Protein 2OQ1 (pdb70)

Organism: Homo sapiens (NCBI:txid9606)

Structure (mmCIF, N/CA/C/O backbone):
data_2OQ1
#
_entry.id   2OQ1
#
_cell.length_a   50.110
_cell.length_b   63.370
_cell.length_c   54.000
_cell.angle_alpha   90.00
_cell.angle_beta   114.44
_cell.angle_gamma   90.00
#
_symmetry.space_group_name_H-M   'P 1 21 1'
#
loop_
_entity.id
_entity.type
_entity.pdbx_description
1 polymer 'Tyrosine-protein kinase ZAP-70'
2 polymer 'T-cell surface glycoprotein CD3 zeta chain'
3 non-polymer 'LEAD (II) ION'
4 water water
#
loop_
_atom_site.group_PDB
_atom_site.id
_atom_site.type_symbol
_atom_site.label_atom_id
_atom_site.label_alt_id
_atom_site.label_comp_id
_atom_site.label_asym_id
_atom_site.label_entity_id
_atom_site.label_seq_id
_atom_site.pdbx_PDB_ins_code
_atom_site.Cartn_x
_atom_site.Cartn_y
_atom_site.Cartn_z
_atom_site.occupancy
_atom_site.B_iso_or_equiv
_atom_site.auth_seq_id
_atom_site.auth_comp_id
_atom_site.auth_asym_id
_atom_site.auth_atom_id
_atom_site.pdbx_PDB_model_num
ATOM 1 N N . ASP A 1 1 ? -1.656 -6.927 35.709 1.00 39.28 5 ASP A N 1
ATOM 2 C CA . ASP A 1 1 ? -2.178 -5.531 35.726 1.00 35.36 5 ASP A CA 1
ATOM 3 C C . ASP A 1 1 ? -1.788 -4.889 34.398 1.00 33.53 5 ASP A C 1
ATOM 4 O O . ASP A 1 1 ? -0.612 -4.880 34.029 1.00 33.26 5 ASP A O 1
ATOM 9 N N . PRO A 1 2 ? -2.778 -4.388 33.646 1.00 29.77 6 PRO A N 1
ATOM 10 C CA . PRO A 1 2 ? -2.620 -3.733 32.344 1.00 27.90 6 PRO A CA 1
ATOM 11 C C . PRO A 1 2 ? -1.644 -2.560 32.334 1.00 27.29 6 PRO A C 1
ATOM 12 O O . PRO A 1 2 ? -1.210 -2.121 31.265 1.00 29.20 6 PRO A O 1
ATOM 16 N N . ALA A 1 3 ? -1.320 -2.038 33.513 1.00 23.95 7 ALA A N 1
ATOM 17 C CA . ALA A 1 3 ? -0.407 -0.907 33.618 1.00 20.93 7 ALA A CA 1
ATOM 18 C C . ALA A 1 3 ? 0.979 -1.245 34.158 1.00 17.78 7 ALA A C 1
ATOM 19 O O . ALA A 1 3 ? 1.872 -0.406 34.131 1.00 17.74 7 ALA A O 1
ATOM 21 N N . ALA A 1 4 ? 1.182 -2.492 34.569 1.00 17.92 8 ALA A N 1
ATOM 22 C CA . ALA A 1 4 ? 2.459 -2.927 35.141 1.00 17.41 8 ALA A CA 1
ATOM 23 C C . ALA A 1 4 ? 3.711 -2.649 34.314 1.00 14.80 8 ALA A C 1
ATOM 24 O O . ALA A 1 4 ? 4.788 -2.457 34.866 1.00 13.00 8 ALA A O 1
ATOM 26 N N . HIS A 1 5 ? 3.573 -2.640 32.992 1.00 15.15 9 HIS A N 1
ATOM 27 C CA . HIS A 1 5 ? 4.712 -2.395 32.110 1.00 15.78 9 HIS A CA 1
ATOM 28 C C . HIS A 1 5 ? 5.049 -0.912 31.894 1.00 17.49 9 HIS A C 1
ATOM 29 O O . HIS A 1 5 ? 6.104 -0.592 31.338 1.00 18.03 9 HIS A O 1
ATOM 36 N N . LEU A 1 6 ? 4.155 -0.012 32.305 1.00 14.63 10 LEU A N 1
ATOM 37 C CA . LEU A 1 6 ? 4.394 1.423 32.137 1.00 14.93 10 LEU A CA 1
ATOM 38 C C . LEU A 1 6 ? 5.498 1.898 33.071 1.00 14.21 10 LEU A C 1
ATOM 39 O O . LEU A 1 6 ? 5.439 1.649 34.275 1.00 12.67 10 LEU A O 1
ATOM 44 N N . PRO A 1 7 ? 6.503 2.623 32.534 1.00 12.82 11 PRO A N 1
ATOM 45 C CA . PRO A 1 7 ? 7.597 3.111 33.377 1.00 11.32 11 PRO A CA 1
ATOM 46 C C . PRO A 1 7 ? 7.146 4.121 34.434 1.00 9.78 11 PRO A C 1
ATOM 47 O O . PRO A 1 7 ? 7.828 4.312 35.439 1.00 11.22 11 PRO A O 1
ATOM 51 N N . PHE A 1 8 ? 5.996 4.754 34.209 1.00 11.01 12 PHE A N 1
ATOM 52 C CA . PHE A 1 8 ? 5.459 5.741 35.146 1.00 10.69 12 PHE A CA 1
ATOM 53 C C . PHE A 1 8 ? 4.349 5.213 36.064 1.00 9.28 12 PHE A C 1
ATOM 54 O O . PHE A 1 8 ? 3.646 5.996 36.704 1.00 8.62 12 PHE A O 1
ATOM 62 N N . PHE A 1 9 ? 4.180 3.893 36.108 1.00 9.70 13 PHE A N 1
ATOM 63 C CA . PHE A 1 9 ? 3.178 3.263 36.967 1.00 8.45 13 PHE A CA 1
ATOM 64 C C . PHE A 1 9 ? 3.902 2.816 38.234 1.00 8.37 13 PHE A C 1
ATOM 65 O O . PHE A 1 9 ? 4.878 2.071 38.168 1.00 9.52 13 PHE A O 1
ATOM 73 N N . TYR A 1 10 ? 3.428 3.279 39.385 1.00 7.92 14 TYR A N 1
ATOM 74 C CA . TYR A 1 10 ? 4.060 2.954 40.654 1.00 7.50 14 TYR A CA 1
ATOM 75 C C . TYR A 1 10 ? 3.400 1.849 41.458 1.00 8.80 14 TYR A C 1
ATOM 76 O O . TYR A 1 10 ? 3.912 1.445 42.500 1.00 9.33 14 TYR A O 1
ATOM 85 N N . GLY A 1 11 ? 2.269 1.351 40.981 1.00 11.50 15 GLY A N 1
ATOM 86 C CA . GLY A 1 11 ? 1.588 0.289 41.693 1.00 12.43 15 GLY A CA 1
ATOM 87 C C . GLY A 1 11 ? 0.749 0.805 42.846 1.00 13.36 15 GLY A C 1
ATOM 88 O O . GLY A 1 11 ? 0.248 1.929 42.805 1.00 13.95 15 GLY A O 1
ATOM 89 N N . SER A 1 12 ? 0.628 -0.006 43.888 1.00 12.14 16 SER A N 1
ATOM 90 C CA . SER A 1 12 ? -0.173 0.335 45.051 1.00 13.51 16 SER A CA 1
ATOM 91 C C . SER A 1 12 ? 0.563 1.201 46.071 1.00 13.70 16 SER A C 1
ATOM 92 O O . SER A 1 12 ? 1.003 0.711 47.109 1.00 17.03 16 SER A O 1
ATOM 95 N N . ILE A 1 13 ? 0.719 2.486 45.767 1.00 13.84 17 ILE A N 1
ATOM 96 C CA . ILE A 1 13 ? 1.380 3.406 46.691 1.00 11.55 17 ILE A CA 1
ATOM 97 C C . ILE A 1 13 ? 0.347 4.398 47.217 1.00 10.23 17 ILE A C 1
ATOM 98 O O . ILE A 1 13 ? -0.742 4.507 46.661 1.00 11.64 17 ILE A O 1
ATOM 103 N N . SER A 1 14 ? 0.683 5.108 48.288 1.00 7.55 18 SER A N 1
ATOM 104 C CA . SER A 1 14 ? -0.232 6.081 48.864 1.00 11.67 18 SER A CA 1
ATOM 105 C C . SER A 1 14 ? -0.074 7.431 48.181 1.00 8.68 18 SER A C 1
ATOM 106 O O . SER A 1 14 ? 0.886 7.649 47.434 1.00 8.29 18 SER A O 1
ATOM 109 N N . ARG A 1 15 ? -1.001 8.341 48.468 1.00 8.55 19 ARG A N 1
ATOM 110 C CA . ARG A 1 15 ? -0.947 9.686 47.917 1.00 7.53 19 ARG A CA 1
ATOM 111 C C . ARG A 1 15 ? 0.337 10.351 48.399 1.00 9.43 19 ARG A C 1
ATOM 112 O O . ARG A 1 15 ? 1.025 11.021 47.627 1.00 13.14 19 ARG A O 1
ATOM 120 N N . ALA A 1 16 ? 0.664 10.159 49.675 1.00 10.41 20 ALA A N 1
ATOM 121 C CA . ALA A 1 16 ? 1.874 10.738 50.251 1.00 11.92 20 ALA A CA 1
ATOM 122 C C . ALA A 1 16 ? 3.129 10.314 49.497 1.00 12.85 20 ALA A C 1
ATOM 123 O O . ALA A 1 16 ? 3.973 11.156 49.160 1.00 13.95 20 ALA A O 1
ATOM 125 N N . GLU A 1 17 ? 3.251 9.016 49.233 1.00 10.94 21 GLU A N 1
ATOM 126 C CA . GLU A 1 17 ? 4.404 8.485 48.515 1.00 10.92 21 GLU A CA 1
ATOM 127 C C . GLU A 1 17 ? 4.443 9.040 47.097 1.00 9.98 21 GLU A C 1
ATOM 128 O O . GLU A 1 17 ? 5.514 9.355 46.574 1.00 10.52 21 GLU A O 1
ATOM 134 N N . ALA A 1 18 ? 3.271 9.146 46.476 1.00 12.30 22 ALA A N 1
ATOM 135 C CA . ALA A 1 18 ? 3.161 9.676 45.119 1.00 11.73 22 ALA A CA 1
ATOM 136 C C . ALA A 1 18 ? 3.658 11.125 45.071 1.00 10.37 22 ALA A C 1
ATOM 137 O O . ALA A 1 18 ? 4.451 11.495 44.199 1.00 11.23 22 ALA A O 1
ATOM 139 N N . GLU A 1 19 ? 3.227 11.930 46.033 1.00 9.69 23 GLU A N 1
ATOM 140 C CA . GLU A 1 19 ? 3.639 13.326 46.083 1.00 9.85 23 GLU A CA 1
ATOM 141 C C . GLU A 1 19 ? 5.134 13.465 46.373 1.00 11.92 23 GLU A C 1
ATOM 142 O O . GLU A 1 19 ? 5.778 14.409 45.919 1.00 13.54 23 GLU A O 1
ATOM 148 N N . GLU A 1 20 ? 5.694 12.495 47.087 1.00 11.68 24 GLU A N 1
ATOM 149 C CA . GLU A 1 20 ? 7.112 12.517 47.402 1.00 11.09 24 GLU A CA 1
ATOM 150 C C . GLU A 1 20 ? 7.920 12.362 46.107 1.00 11.37 24 GLU A C 1
ATOM 151 O O . GLU A 1 20 ? 8.865 13.111 45.861 1.00 11.78 24 GLU A O 1
ATOM 157 N N . HIS A 1 21 ? 7.515 11.417 45.263 1.00 9.10 25 HIS A N 1
ATOM 158 C CA . HIS A 1 21 ? 8.193 11.169 43.992 1.00 8.60 25 HIS A CA 1
ATOM 159 C C . HIS A 1 21 ? 8.139 12.367 43.048 1.00 10.14 25 HIS A C 1
ATOM 160 O O . HIS A 1 21 ? 9.143 12.720 42.415 1.00 9.75 25 HIS A O 1
ATOM 167 N N . LEU A 1 22 ? 6.968 12.991 42.953 1.00 9.69 26 LEU A N 1
ATOM 168 C CA . LEU A 1 22 ? 6.792 14.153 42.085 1.00 9.09 26 LEU A CA 1
ATOM 169 C C . LEU A 1 22 ? 7.643 15.327 42.566 1.00 9.34 26 LEU A C 1
ATOM 170 O O . LEU A 1 22 ? 8.170 16.089 41.758 1.00 11.12 26 LEU A O 1
ATOM 175 N N . LYS A 1 23 ? 7.790 15.464 43.881 1.00 9.42 27 LYS A N 1
ATOM 176 C CA . LYS A 1 23 ? 8.599 16.534 44.451 1.00 8.67 27 LYS A CA 1
ATOM 177 C C . LYS A 1 23 ? 10.057 16.308 44.100 1.00 11.04 27 LYS A C 1
ATOM 178 O O . LYS A 1 23 ? 10.730 17.206 43.599 1.00 12.78 27 LYS A O 1
ATOM 184 N N . LEU A 1 24 ? 10.531 15.089 44.328 1.00 13.18 28 LEU A N 1
ATOM 185 C CA . LEU A 1 24 ? 11.923 14.747 44.055 1.00 14.81 28 LEU A CA 1
ATOM 186 C C . LEU A 1 24 ? 12.279 14.835 42.573 1.00 17.07 28 LEU A C 1
ATOM 187 O O . LEU A 1 24 ? 13.456 14.906 42.216 1.00 17.81 28 LEU A O 1
ATOM 192 N N . ALA A 1 25 ? 11.258 14.852 41.721 1.00 19.23 29 ALA A N 1
ATOM 193 C CA . ALA A 1 25 ? 11.454 14.935 40.277 1.00 19.97 29 ALA A CA 1
ATOM 194 C C . ALA A 1 25 ? 11.519 16.363 39.728 1.00 19.15 29 ALA A C 1
ATOM 195 O O . ALA A 1 25 ? 11.760 16.558 38.535 1.00 23.37 29 ALA A O 1
ATOM 197 N N . GLY A 1 26 ? 11.281 17.362 40.573 1.00 18.44 30 GLY A N 1
ATOM 198 C CA . GLY A 1 26 ? 11.347 18.729 40.092 1.00 16.40 30 GLY A CA 1
ATOM 199 C C . GLY A 1 26 ? 10.074 19.551 40.137 1.00 18.41 30 GLY A C 1
ATOM 200 O O . GLY A 1 26 ? 10.127 20.756 39.916 1.00 19.60 30 GLY A O 1
ATOM 209 N N . ALA A 1 28 ? 7.729 19.950 38.052 1.00 18.32 32 ALA A N 1
ATOM 210 C CA . ALA A 1 28 ? 7.439 20.626 36.794 1.00 18.74 32 ALA A CA 1
ATOM 211 C C . ALA A 1 28 ? 5.967 20.455 36.446 1.00 19.97 32 ALA A C 1
ATOM 212 O O . ALA A 1 28 ? 5.351 19.459 36.827 1.00 20.37 32 ALA A O 1
ATOM 214 N N . ASP A 1 29 ? 5.396 21.441 35.760 1.00 20.20 33 ASP A N 1
ATOM 215 C CA . ASP A 1 29 ? 3.997 21.373 35.348 1.00 21.60 33 ASP A CA 1
ATOM 216 C C . ASP A 1 29 ? 3.874 20.256 34.326 1.00 17.21 33 ASP A C 1
ATOM 217 O O . ASP A 1 29 ? 4.745 20.101 33.470 1.00 17.97 33 ASP A O 1
ATOM 222 N N . GLY A 1 30 ? 2.797 19.488 34.413 1.00 15.75 34 GLY A N 1
ATOM 223 C CA . GLY A 1 30 ? 2.599 18.398 33.481 1.00 14.07 34 GLY A CA 1
ATOM 224 C C . GLY A 1 30 ? 3.261 17.108 33.924 1.00 14.38 34 GLY A C 1
ATOM 225 O O . GLY A 1 30 ? 3.054 16.073 33.292 1.00 17.48 34 GLY A O 1
ATOM 226 N N . LEU A 1 31 ? 4.070 17.164 34.983 1.00 13.57 35 LEU A N 1
ATOM 227 C CA . LEU A 1 31 ? 4.743 15.975 35.507 1.00 13.54 35 LEU A CA 1
ATOM 228 C C . LEU A 1 31 ? 3.648 15.095 36.096 1.00 12.31 35 LEU A C 1
ATOM 229 O O . LEU A 1 31 ? 2.830 15.570 36.890 1.00 11.09 35 LEU A O 1
ATOM 234 N N . PHE A 1 32 ? 3.630 13.819 35.729 1.00 11.79 36 PHE A N 1
ATOM 235 C CA . PHE A 1 32 ? 2.585 12.931 36.223 1.00 11.55 36 PHE A CA 1
ATOM 236 C C . PHE A 1 32 ? 3.054 11.516 36.474 1.00 10.87 36 PHE A C 1
ATOM 237 O O . PHE A 1 32 ? 4.111 11.107 36.000 1.00 12.22 36 PHE A O 1
ATOM 245 N N . LEU A 1 33 ? 2.233 10.763 37.197 1.00 11.34 37 LEU A N 1
ATOM 246 C CA . LEU A 1 33 ? 2.512 9.363 37.483 1.00 8.18 37 LEU A CA 1
ATOM 247 C C . LEU A 1 33 ? 1.174 8.644 37.640 1.00 7.68 37 LEU A C 1
ATOM 248 O O . LEU A 1 33 ? 0.139 9.285 37.846 1.00 8.54 37 LEU A O 1
ATOM 253 N N . LEU A 1 34 ? 1.186 7.326 37.497 1.00 8.96 38 LEU A N 1
ATOM 254 C CA . LEU A 1 34 ? -0.027 6.534 37.626 1.00 8.93 38 LEU A CA 1
ATOM 255 C C . LEU A 1 34 ? 0.155 5.542 38.776 1.00 8.29 38 LEU A C 1
ATOM 256 O O . LEU A 1 34 ? 1.228 4.960 38.945 1.00 7.91 38 LEU A O 1
ATOM 261 N N . ARG A 1 35 ? -0.871 5.401 39.602 1.00 7.16 39 ARG A N 1
ATOM 262 C CA . ARG A 1 35 ? -0.818 4.466 40.717 1.00 7.45 39 ARG A CA 1
ATOM 263 C C . ARG A 1 35 ? -2.133 3.701 40.771 1.00 6.59 39 ARG A C 1
ATOM 264 O O . ARG A 1 35 ? -3.117 4.109 40.148 1.00 8.03 39 ARG A O 1
ATOM 272 N N . GLN A 1 36 ? -2.141 2.567 41.462 1.00 7.36 40 GLN A N 1
ATOM 273 C CA . GLN A 1 36 ? -3.346 1.754 41.557 1.00 8.25 40 GLN A CA 1
ATOM 274 C C . GLN A 1 36 ? -4.312 2.368 42.563 1.00 9.01 40 GLN A C 1
ATOM 275 O O . GLN A 1 36 ? -3.892 2.860 43.607 1.00 10.97 40 GLN A O 1
ATOM 281 N N . CYS A 1 37 ? -5.601 2.348 42.248 1.00 9.66 41 CYS A N 1
ATOM 282 C CA . CYS A 1 37 ? -6.597 2.909 43.152 1.00 11.04 41 CYS A CA 1
ATOM 283 C C . CYS A 1 37 ? -6.754 2.007 44.372 1.00 12.62 41 CYS A C 1
ATOM 284 O O . CYS A 1 37 ? -6.788 0.783 44.245 1.00 11.80 41 CYS A O 1
ATOM 287 N N . LEU A 1 38 ? -6.784 2.618 45.552 1.00 9.94 42 LEU A N 1
ATOM 288 C CA . LEU A 1 38 ? -6.940 1.881 46.801 1.00 11.80 42 LEU A CA 1
ATOM 289 C C . LEU A 1 38 ? -8.407 1.808 47.203 1.00 10.27 42 LEU A C 1
ATOM 290 O O . LEU A 1 38 ? -8.757 1.180 48.201 1.00 11.89 42 LEU A O 1
ATOM 295 N N . ARG A 1 39 ? -9.268 2.438 46.417 1.00 9.59 43 ARG A N 1
ATOM 296 C CA . ARG A 1 39 ? -10.684 2.480 46.744 1.00 12.22 43 ARG A CA 1
ATOM 297 C C . ARG A 1 39 ? -11.595 1.660 45.852 1.00 12.87 43 ARG A C 1
ATOM 298 O O . ARG A 1 39 ? -12.660 1.229 46.292 1.00 12.91 43 ARG A O 1
ATOM 306 N N . SER A 1 40 ? -11.196 1.464 44.601 1.00 14.03 44 SER A N 1
ATOM 307 C CA . SER A 1 40 ? -12.015 0.720 43.653 1.00 15.44 44 SER A CA 1
ATOM 308 C C . SER A 1 40 ? -11.297 -0.503 43.090 1.00 14.46 44 SER A C 1
ATOM 309 O O . SER A 1 40 ? -10.081 -0.637 43.221 1.00 16.20 44 SER A O 1
ATOM 312 N N . LEU A 1 41 ? -12.067 -1.414 42.504 1.00 14.57 45 LEU A N 1
ATOM 313 C CA . LEU A 1 41 ? -11.517 -2.627 41.910 1.00 15.94 45 LEU A CA 1
ATOM 314 C C . LEU A 1 41 ? -11.086 -2.335 40.485 1.00 14.61 45 LEU A C 1
ATOM 315 O O . LEU A 1 41 ? -11.891 -1.891 39.667 1.00 16.41 45 LEU A O 1
ATOM 320 N N . GLY A 1 42 ? -9.801 -2.528 40.215 1.00 16.21 46 GLY A N 1
ATOM 321 C CA . GLY A 1 42 ? -9.274 -2.305 38.882 1.00 15.99 46 GLY A CA 1
ATOM 322 C C . GLY A 1 42 ? -9.133 -0.864 38.428 1.00 15.15 46 GLY A C 1
ATOM 323 O O . GLY A 1 42 ? -8.934 -0.618 37.236 1.00 17.04 46 GLY A O 1
ATOM 324 N N . GLY A 1 43 ? -9.210 0.081 39.360 1.00 12.99 47 GLY A N 1
ATOM 325 C CA . GLY A 1 43 ? -9.084 1.482 39.003 1.00 10.03 47 GLY A CA 1
ATOM 326 C C . GLY A 1 43 ? -7.674 2.001 39.199 1.00 9.94 47 GLY A C 1
ATOM 327 O O . GLY A 1 43 ? -6.805 1.303 39.736 1.00 7.93 47 GLY A O 1
ATOM 328 N N . TYR A 1 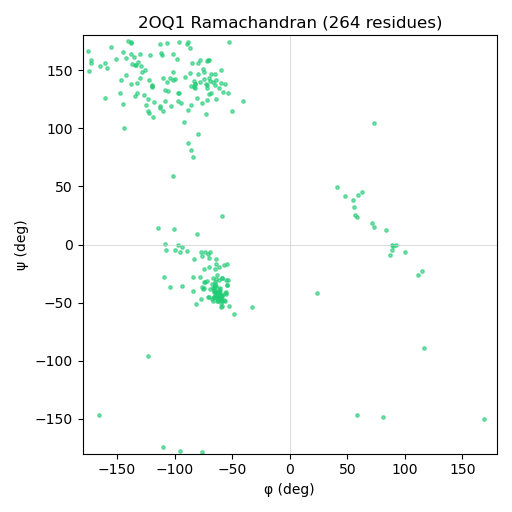44 ? -7.447 3.242 38.788 1.00 9.34 48 TYR A N 1
ATOM 329 C CA . TYR A 1 44 ? -6.139 3.879 38.912 1.00 9.29 48 TYR A CA 1
ATOM 330 C C . TYR A 1 44 ? -6.343 5.302 39.382 1.00 8.87 48 TYR A C 1
ATOM 331 O O . TYR A 1 44 ? -7.473 5.755 39.543 1.00 9.47 48 TYR A O 1
ATOM 340 N N . VAL A 1 45 ? -5.243 5.975 39.680 1.00 10.69 49 VAL A N 1
ATOM 341 C CA . VAL A 1 45 ? -5.287 7.372 40.070 1.00 9.43 49 VAL A CA 1
ATOM 342 C C . VAL A 1 45 ? -4.177 8.048 39.285 1.00 7.83 49 VAL A C 1
ATOM 343 O O . VAL A 1 45 ? -3.043 7.562 39.250 1.00 4.41 49 VAL A O 1
ATOM 347 N N . LEU A 1 46 ? -4.534 9.121 38.593 1.00 8.84 50 LEU A N 1
ATOM 348 C CA . LEU A 1 46 ? -3.579 9.900 37.826 1.00 8.74 50 LEU A CA 1
ATOM 349 C C . LEU A 1 46 ? -3.156 11.016 38.781 1.00 7.82 50 LEU A C 1
ATOM 350 O O . LEU A 1 46 ? -3.996 11.759 39.286 1.00 9.53 50 LEU A O 1
ATOM 355 N N . SER A 1 47 ? -1.867 11.107 39.061 1.00 8.53 51 SER A N 1
ATOM 356 C CA . SER A 1 47 ? -1.357 12.132 39.953 1.00 12.25 51 SER A CA 1
ATOM 357 C C . SER A 1 47 ? -0.497 13.097 39.130 1.00 10.00 51 SER A C 1
ATOM 358 O O . SER A 1 47 ? 0.500 12.687 38.539 1.00 11.05 51 SER A O 1
ATOM 361 N N . LEU A 1 48 ? -0.899 14.364 39.051 1.00 12.75 52 LEU A N 1
ATOM 362 C CA . LEU A 1 48 ? -0.143 15.340 38.265 1.00 13.99 52 LEU A CA 1
ATOM 363 C C . LEU A 1 48 ? 0.154 16.658 38.978 1.00 14.70 52 LEU A C 1
ATOM 364 O O . LEU A 1 48 ? -0.531 17.039 39.930 1.00 13.87 52 LEU A O 1
ATOM 369 N N . VAL A 1 49 ? 1.196 17.338 38.514 1.00 14.31 53 VAL A N 1
ATOM 370 C CA . VAL A 1 49 ? 1.609 18.615 39.074 1.00 15.26 53 VAL A CA 1
ATOM 371 C C . VAL A 1 49 ? 1.243 19.750 38.123 1.00 15.97 53 VAL A C 1
ATOM 372 O O . VAL A 1 49 ? 1.348 19.618 36.901 1.00 18.25 53 VAL A O 1
ATOM 376 N N . HIS A 1 50 ? 0.785 20.855 38.693 1.00 17.22 54 HIS A N 1
ATOM 377 C CA . HIS A 1 50 ? 0.450 22.048 37.932 1.00 18.35 54 HIS A CA 1
ATOM 378 C C . HIS A 1 50 ? 0.438 23.203 38.909 1.00 20.34 54 HIS A C 1
ATOM 379 O O . HIS A 1 50 ? -0.199 23.124 39.954 1.00 17.97 54 HIS A O 1
ATOM 386 N N . ASP A 1 51 ? 1.207 24.241 38.594 1.00 26.47 55 ASP A N 1
ATOM 387 C CA . ASP A 1 51 ? 1.309 25.436 39.429 1.00 26.67 55 ASP A CA 1
ATOM 388 C C . ASP A 1 51 ? 1.800 25.075 40.820 1.00 26.68 55 ASP A C 1
ATOM 389 O O . ASP A 1 51 ? 1.280 25.576 41.819 1.00 27.00 55 ASP A O 1
ATOM 394 N N . VAL A 1 52 ? 2.793 24.188 40.867 1.00 24.38 56 VAL A N 1
ATOM 395 C CA . VAL A 1 52 ? 3.401 23.729 42.115 1.00 24.28 56 VAL A CA 1
ATOM 396 C C . VAL A 1 52 ? 2.374 23.092 43.062 1.00 24.10 56 VAL A C 1
ATOM 397 O O . VAL A 1 52 ? 2.580 23.020 44.280 1.00 24.56 56 VAL A O 1
ATOM 401 N N . ARG A 1 53 ? 1.276 22.609 42.490 1.00 21.79 57 ARG A N 1
ATOM 402 C CA . ARG A 1 53 ? 0.231 21.961 43.265 1.00 21.84 57 ARG A CA 1
ATOM 403 C C . ARG A 1 53 ? -0.110 20.602 42.682 1.00 17.65 57 ARG A C 1
ATOM 404 O O . ARG A 1 53 ? -0.011 20.386 41.473 1.00 17.34 57 ARG A O 1
ATOM 412 N N . PHE A 1 54 ? -0.503 19.685 43.554 1.00 16.69 58 PHE A N 1
ATOM 413 C CA . PHE A 1 54 ? -0.843 18.333 43.151 1.00 15.58 58 PHE A CA 1
ATOM 414 C C . PHE A 1 54 ? -2.313 18.171 42.824 1.00 14.22 58 PHE A C 1
ATOM 415 O O . PHE A 1 54 ? -3.175 18.775 43.463 1.00 17.27 58 PHE A O 1
ATOM 423 N N . HIS A 1 55 ? -2.588 17.343 41.827 1.00 13.59 59 HIS A N 1
ATOM 424 C CA . HIS A 1 55 ? -3.947 17.050 41.413 1.00 12.61 59 HIS A CA 1
ATOM 425 C C . HIS A 1 55 ? -4.029 15.536 41.282 1.00 11.42 59 HIS A C 1
ATOM 426 O O . HIS A 1 55 ? -3.130 14.905 40.721 1.00 10.77 59 HIS A O 1
ATOM 433 N N . HIS A 1 56 ? -5.055 14.950 41.888 1.00 9.88 60 HIS A N 1
ATOM 434 C CA . HIS A 1 56 ? -5.234 13.506 41.854 1.00 8.02 60 HIS A CA 1
ATOM 435 C C . HIS A 1 56 ? -6.587 13.164 41.272 1.00 7.48 60 HIS A C 1
ATOM 436 O O . HIS A 1 56 ? -7.620 13.492 41.847 1.00 10.99 60 HIS A O 1
ATOM 443 N N . PHE A 1 57 ? -6.566 12.513 40.117 1.00 8.76 61 PHE A N 1
ATOM 444 C CA . PHE A 1 57 ? -7.780 12.144 39.412 1.00 10.93 61 PHE A CA 1
ATOM 445 C C . PHE A 1 57 ? -8.041 10.644 39.427 1.00 11.79 61 PHE A C 1
ATOM 446 O O . PHE A 1 57 ? -7.252 9.864 38.888 1.00 10.79 61 PHE A O 1
ATOM 454 N N . PRO A 1 58 ? -9.126 10.214 40.082 1.00 13.36 62 PRO A N 1
ATOM 455 C CA . PRO A 1 58 ? -9.398 8.774 40.095 1.00 14.28 62 PRO A CA 1
ATOM 456 C C . PRO A 1 58 ? -9.900 8.311 38.712 1.00 14.62 62 PRO A C 1
ATOM 457 O O . PRO A 1 58 ? -10.639 9.027 38.027 1.00 15.44 62 PRO A O 1
ATOM 461 N N . ILE A 1 59 ? -9.400 7.165 38.270 1.00 15.29 63 ILE A N 1
ATOM 462 C CA . ILE A 1 59 ? -9.767 6.576 36.986 1.00 14.82 63 ILE A CA 1
ATOM 463 C C . ILE A 1 59 ? -10.533 5.301 37.308 1.00 16.17 63 ILE A C 1
ATOM 464 O O . ILE A 1 59 ? -10.006 4.408 37.985 1.00 15.21 63 ILE A O 1
ATOM 469 N N . GLU A 1 60 ? -11.787 5.241 36.873 1.00 18.24 64 GLU A N 1
ATOM 470 C CA . GLU A 1 60 ? -12.619 4.076 37.138 1.00 22.72 64 GLU A CA 1
ATOM 471 C C . GLU A 1 60 ? -12.717 3.165 35.929 1.00 22.46 64 GLU A C 1
ATOM 472 O O . GLU A 1 60 ? -12.762 3.633 34.789 1.00 20.50 64 GLU A O 1
ATOM 478 N N . ARG A 1 61 ? -12.711 1.863 36.186 1.00 24.05 65 ARG A N 1
ATOM 479 C CA . ARG A 1 61 ? -12.828 0.874 35.128 1.00 29.71 65 ARG A CA 1
ATOM 480 C C . ARG A 1 61 ? -14.315 0.628 34.915 1.00 29.37 65 ARG A C 1
ATOM 481 O O . ARG A 1 61 ? -15.007 0.192 35.833 1.00 30.65 65 ARG A O 1
ATOM 489 N N . GLN A 1 62 ? -14.812 0.965 33.731 1.00 30.72 66 GLN A N 1
ATOM 490 C CA . GLN A 1 62 ? -16.217 0.762 33.402 1.00 33.73 66 GLN A CA 1
ATOM 491 C C . GLN A 1 62 ? -16.523 -0.718 33.233 1.00 35.85 66 GLN A C 1
ATOM 492 O O . GLN A 1 62 ? -15.637 -1.521 32.931 1.00 34.82 66 GLN A O 1
ATOM 498 N N . LEU A 1 63 ? -17.799 -1.057 33.372 1.00 38.90 67 LEU A N 1
ATOM 499 C CA . LEU A 1 63 ? -18.261 -2.432 33.242 1.00 43.36 67 LEU A CA 1
ATOM 500 C C . LEU A 1 63 ? -17.852 -3.078 31.919 1.00 43.16 67 LEU A C 1
ATOM 501 O O . LEU A 1 63 ? -17.536 -4.265 31.878 1.00 45.43 67 LEU A O 1
ATOM 506 N N . ASN A 1 64 ? -17.825 -2.289 30.849 1.00 41.90 68 ASN A N 1
ATOM 507 C CA . ASN A 1 64 ? -17.450 -2.804 29.534 1.00 39.96 68 ASN A CA 1
ATOM 508 C C . ASN A 1 64 ? -15.937 -2.920 29.345 1.00 38.08 68 ASN A C 1
ATOM 509 O O . ASN A 1 64 ? -15.458 -3.146 28.230 1.00 38.72 68 ASN A O 1
ATOM 514 N N . GLY A 1 65 ? -15.188 -2.732 30.426 1.00 36.46 69 GLY A N 1
ATOM 515 C CA . GLY A 1 65 ? -13.742 -2.847 30.354 1.00 32.90 69 GLY A CA 1
ATOM 516 C C . GLY A 1 65 ? -12.941 -1.610 29.994 1.00 29.76 69 GLY A C 1
ATOM 517 O O . GLY A 1 65 ? -11.717 -1.684 29.906 1.00 30.58 69 GLY A O 1
ATOM 518 N N . THR A 1 66 ? -13.606 -0.485 29.755 1.00 27.75 70 THR A N 1
ATOM 519 C CA . THR A 1 66 ? -12.889 0.741 29.426 1.00 25.10 70 THR A CA 1
ATOM 520 C C . THR A 1 66 ? -12.532 1.479 30.713 1.00 22.39 70 THR A C 1
ATOM 521 O O . THR A 1 66 ? -12.932 1.064 31.799 1.00 21.21 70 THR A O 1
ATOM 525 N N . TYR A 1 67 ? -11.778 2.565 30.591 1.00 20.14 71 TYR A N 1
ATOM 526 C CA . TYR A 1 67 ? -11.363 3.356 31.741 1.00 18.17 71 TYR A CA 1
ATOM 527 C C . TYR A 1 67 ? -11.661 4.813 31.477 1.00 18.64 71 TYR A C 1
ATOM 528 O O . TYR A 1 67 ? -11.498 5.287 30.350 1.00 17.67 71 TYR A O 1
ATOM 537 N N . ALA A 1 68 ? -12.076 5.532 32.514 1.00 19.00 72 ALA A N 1
ATOM 538 C CA . ALA A 1 68 ? -12.380 6.948 32.366 1.00 21.80 72 ALA A CA 1
ATOM 539 C C . ALA A 1 68 ? -12.335 7.712 33.680 1.00 23.39 72 ALA A C 1
ATOM 540 O O . ALA A 1 68 ? -12.507 7.136 34.761 1.00 23.79 72 ALA A O 1
ATOM 542 N N . ILE A 1 69 ? -12.016 8.998 33.572 1.00 23.06 73 ILE A N 1
ATOM 543 C CA . ILE A 1 69 ? -11.990 9.897 34.713 1.00 23.54 73 ILE A CA 1
ATOM 544 C C . ILE A 1 69 ? -13.440 10.363 34.778 1.00 25.18 73 ILE A C 1
ATOM 545 O O . ILE A 1 69 ? -14.102 10.452 33.743 1.00 22.75 73 ILE A O 1
ATOM 550 N N . ALA A 1 70 ? -13.944 10.626 35.978 1.00 29.84 74 ALA A N 1
ATOM 551 C CA . ALA A 1 70 ? -15.328 11.063 36.145 1.00 33.63 74 ALA A CA 1
ATOM 552 C C . ALA A 1 70 ? -15.678 12.220 35.215 1.00 34.79 74 ALA A C 1
ATOM 553 O O . ALA A 1 70 ? -15.108 13.310 35.317 1.00 34.94 74 ALA A O 1
ATOM 555 N N . GLY A 1 71 ? -16.599 11.955 34.293 1.00 35.25 75 GLY A N 1
ATOM 556 C CA . GLY A 1 71 ? -17.031 12.967 33.347 1.00 35.63 75 GLY A CA 1
ATOM 557 C C . GLY A 1 71 ? -16.127 13.105 32.138 1.00 34.57 75 GLY A C 1
ATOM 558 O O . GLY A 1 71 ? -16.252 14.061 31.372 1.00 35.10 75 GLY A O 1
ATOM 559 N N . GLY A 1 72 ? -15.228 12.146 31.954 1.00 32.50 76 GLY A N 1
ATOM 560 C CA . GLY A 1 72 ? -14.318 12.200 30.829 1.00 32.86 76 GLY A CA 1
ATOM 561 C C . GLY A 1 72 ? -14.584 11.096 29.835 1.00 34.67 76 GLY A C 1
ATOM 562 O O . GLY A 1 72 ? -15.386 10.194 30.086 1.00 34.35 76 GLY A O 1
ATOM 563 N N . LYS A 1 73 ? -13.897 11.162 28.702 1.00 35.31 77 LYS A N 1
ATOM 564 C CA . LYS A 1 73 ? -14.045 10.164 27.651 1.00 35.89 77 LYS A CA 1
ATOM 565 C C . LYS A 1 73 ? -13.410 8.846 28.084 1.00 34.22 77 LYS A C 1
ATOM 566 O O . LYS A 1 73 ? -12.332 8.834 28.686 1.00 33.90 77 LYS A O 1
ATOM 572 N N . ALA A 1 74 ? -14.093 7.742 27.803 1.00 31.62 78 ALA A N 1
ATOM 573 C CA . ALA A 1 74 ? -13.582 6.426 28.160 1.00 31.23 78 ALA A CA 1
ATOM 574 C C . ALA A 1 74 ? -12.472 6.037 27.198 1.00 28.53 78 ALA A C 1
ATOM 575 O O . ALA A 1 74 ? -12.449 6.477 26.049 1.00 30.54 78 ALA A O 1
ATOM 577 N N . HIS A 1 75 ? -11.536 5.232 27.680 1.00 26.61 79 HIS A N 1
ATOM 578 C CA . HIS A 1 75 ? -10.414 4.780 26.872 1.00 26.35 79 HIS A CA 1
ATOM 579 C C . HIS A 1 75 ? -10.278 3.284 27.088 1.00 26.91 79 HIS A C 1
ATOM 580 O O . HIS A 1 75 ? -10.692 2.767 28.121 1.00 25.37 79 HIS A O 1
ATOM 587 N N . CYS A 1 76 ? -9.708 2.587 26.114 1.00 27.79 80 CYS A N 1
ATOM 588 C CA . CYS A 1 76 ? -9.554 1.140 26.203 1.00 28.85 80 CYS A CA 1
ATOM 589 C C . CYS A 1 76 ? -8.517 0.639 27.202 1.00 25.48 80 CYS A C 1
ATOM 590 O O . CYS A 1 76 ? -8.430 -0.560 27.447 1.00 27.17 80 CYS A O 1
ATOM 593 N N . GLY A 1 77 ? -7.740 1.548 27.778 1.00 23.64 81 GLY A N 1
ATOM 594 C CA . GLY A 1 77 ? -6.733 1.150 28.746 1.00 18.19 81 GLY A CA 1
ATOM 595 C C . GLY A 1 77 ? -6.051 2.350 29.367 1.00 19.07 81 GLY A C 1
ATOM 596 O O . GLY A 1 77 ? -6.177 3.465 28.851 1.00 18.11 81 GLY A O 1
ATOM 597 N N . PRO A 1 78 ? -5.308 2.156 30.469 1.00 17.47 82 PRO A N 1
ATOM 598 C CA . PRO A 1 78 ? -4.600 3.239 31.156 1.00 17.22 82 PRO A CA 1
ATOM 599 C C . PRO A 1 78 ? -3.540 3.949 30.296 1.00 16.69 82 PRO A C 1
ATOM 600 O O . PRO A 1 78 ? -3.406 5.169 30.360 1.00 15.24 82 PRO A O 1
ATOM 604 N N . ALA A 1 79 ? -2.814 3.199 29.471 1.00 14.26 83 ALA A N 1
ATOM 605 C CA . ALA A 1 79 ? -1.789 3.804 28.614 1.00 15.18 83 ALA A CA 1
ATOM 606 C C . ALA A 1 79 ? -2.390 4.734 27.564 1.00 14.78 83 ALA A C 1
ATOM 607 O O . ALA A 1 79 ? -1.849 5.805 27.294 1.00 13.75 83 ALA A O 1
ATOM 609 N N . GLU A 1 80 ? -3.514 4.319 26.984 1.00 17.70 84 GLU A N 1
ATOM 610 C CA . GLU A 1 80 ? -4.208 5.095 25.957 1.00 17.10 84 GLU A CA 1
ATOM 611 C C . GLU A 1 80 ? -4.790 6.369 26.556 1.00 16.41 84 GLU A C 1
ATOM 612 O O . GLU A 1 80 ? -4.855 7.405 25.895 1.00 15.30 84 GLU A O 1
ATOM 618 N N . LEU A 1 81 ? -5.210 6.280 27.812 1.00 16.02 85 LEU A N 1
ATOM 619 C CA . LEU A 1 81 ? -5.771 7.421 28.520 1.00 15.90 85 LEU A CA 1
ATOM 620 C C . LEU A 1 81 ? -4.693 8.490 28.725 1.00 16.71 85 LEU A C 1
ATOM 621 O O . LEU A 1 81 ? -4.926 9.672 28.469 1.00 17.71 85 LEU A O 1
ATOM 626 N N . CYS A 1 82 ? -3.506 8.069 29.151 1.00 15.18 86 CYS A N 1
ATOM 627 C CA . CYS A 1 82 ? -2.404 8.999 29.364 1.00 17.15 86 CYS A CA 1
ATOM 628 C C . CYS A 1 82 ? -1.924 9.612 28.048 1.00 19.48 86 CYS A C 1
ATOM 629 O O . CYS A 1 82 ? -1.604 10.800 27.992 1.00 19.90 86 CYS A O 1
ATOM 632 N N . GLU A 1 83 ? -1.911 8.812 26.984 1.00 21.11 87 GLU A N 1
ATOM 633 C CA . GLU A 1 83 ? -1.494 9.287 25.667 1.00 21.53 87 GLU A CA 1
ATOM 634 C C . GLU A 1 83 ? -2.456 10.368 25.177 1.00 20.89 87 GLU A C 1
ATOM 635 O O . GLU A 1 83 ? -2.031 11.415 24.690 1.00 21.84 87 GLU A O 1
ATOM 641 N N . PHE A 1 84 ? -3.753 10.124 25.343 1.00 19.72 88 PHE A N 1
ATOM 642 C CA . PHE A 1 84 ? -4.777 11.078 24.931 1.00 19.48 88 PHE A CA 1
ATOM 643 C C . PHE A 1 84 ? -4.626 12.412 25.645 1.00 19.46 88 PHE A C 1
ATOM 644 O O . PHE A 1 84 ? -4.670 13.466 25.011 1.00 20.20 88 PHE A O 1
ATOM 652 N N . TYR A 1 85 ? -4.460 12.361 26.964 1.00 18.84 89 TYR A N 1
ATOM 653 C CA . TYR A 1 85 ? -4.314 13.574 27.761 1.00 18.92 89 TYR A CA 1
ATOM 654 C C . TYR A 1 85 ? -2.999 14.322 27.568 1.00 20.08 89 TYR A C 1
ATOM 655 O O . TYR A 1 85 ? -2.843 15.448 28.048 1.00 19.80 89 TYR A O 1
ATOM 664 N N . SER A 1 86 ? -2.046 13.686 26.893 1.00 24.43 90 SER A N 1
ATOM 665 C CA . SER A 1 86 ? -0.768 14.322 26.589 1.00 28.03 90 SER A CA 1
ATOM 666 C C . SER A 1 86 ? -1.047 15.317 25.464 1.00 30.07 90 SER A C 1
ATOM 667 O O . SER A 1 86 ? -0.495 16.421 25.435 1.00 30.99 90 SER A O 1
ATOM 670 N N . ARG A 1 87 ? -1.925 14.913 24.551 1.00 31.19 91 ARG A N 1
ATOM 671 C CA . ARG A 1 87 ? -2.307 15.733 23.412 1.00 35.37 91 ARG A CA 1
ATOM 672 C C . ARG A 1 87 ? -3.357 16.770 23.775 1.00 35.23 91 ARG A C 1
ATOM 673 O O . ARG A 1 87 ? -3.193 17.957 23.496 1.00 35.52 91 ARG A O 1
ATOM 681 N N . ASP A 1 88 ? -4.431 16.320 24.407 1.00 37.06 92 ASP A N 1
ATOM 682 C CA . ASP A 1 88 ? -5.519 17.211 24.776 1.00 38.06 92 ASP A CA 1
ATOM 683 C C . ASP A 1 88 ? -5.841 17.141 26.270 1.00 36.06 92 ASP A C 1
ATOM 684 O O . ASP A 1 88 ? -6.182 16.080 26.784 1.00 35.98 92 ASP A O 1
ATOM 689 N N . PRO A 1 89 ? -5.726 18.278 26.985 1.00 35.76 93 PRO A N 1
ATOM 690 C CA . PRO A 1 89 ? -6.012 18.351 28.425 1.00 35.79 93 PRO A CA 1
ATOM 691 C C . PRO A 1 89 ? -7.423 17.846 28.727 1.00 36.14 93 PRO A C 1
ATOM 692 O O . PRO A 1 89 ? -7.654 17.184 29.735 1.00 35.15 93 PRO A O 1
ATOM 696 N N . ASP A 1 90 ? -8.364 18.226 27.865 1.00 37.24 94 ASP A N 1
ATOM 697 C CA . ASP A 1 90 ? -9.767 17.830 27.957 1.00 37.77 94 ASP A CA 1
ATOM 698 C C . ASP A 1 90 ? -10.352 17.832 29.380 1.00 36.59 94 ASP A C 1
ATOM 699 O O . ASP A 1 90 ? -10.979 16.862 29.812 1.00 35.52 94 ASP A O 1
ATOM 704 N N . GLY A 1 91 ? -10.150 18.933 30.099 1.00 34.50 95 GLY A N 1
ATOM 705 C CA . GLY A 1 91 ? -10.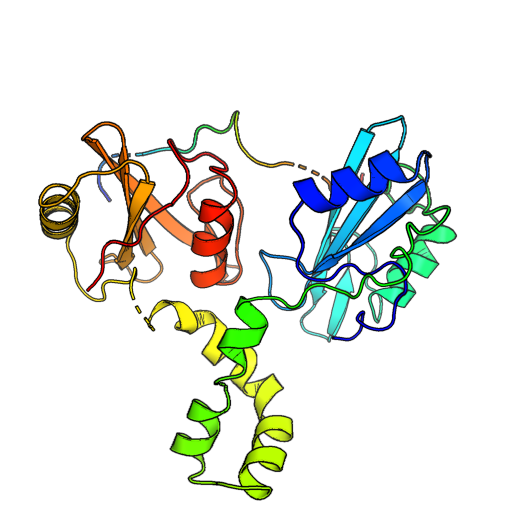682 19.032 31.447 1.00 32.57 95 GLY A CA 1
ATOM 706 C C . GLY A 1 91 ? -9.647 19.115 32.551 1.00 29.54 95 GLY A C 1
ATOM 707 O O . GLY A 1 91 ? -9.950 19.571 33.655 1.00 30.29 95 GLY A O 1
ATOM 708 N N . LEU A 1 92 ? -8.439 18.631 32.282 1.00 26.15 96 LEU A N 1
ATOM 709 C CA . LEU A 1 92 ? -7.366 18.674 33.271 1.00 25.02 96 LEU A CA 1
ATOM 710 C C . LEU A 1 92 ? -6.783 20.091 33.316 1.00 27.32 96 LEU A C 1
ATOM 711 O O . LEU A 1 92 ? -6.932 20.857 32.360 1.00 28.33 96 LEU A O 1
ATOM 716 N N . PRO A 1 93 ? -6.112 20.459 34.426 1.00 28.47 97 PRO A N 1
ATOM 717 C CA . PRO A 1 93 ? -5.513 21.794 34.566 1.00 28.32 97 PRO A CA 1
ATOM 718 C C . PRO A 1 93 ? -4.434 22.097 33.523 1.00 27.69 97 PRO A C 1
ATOM 719 O O . PRO A 1 93 ? -4.063 23.256 33.317 1.00 26.63 97 PRO A O 1
ATOM 723 N N . CYS A 1 94 ? -3.905 21.045 32.908 1.00 27.38 98 CYS A N 1
ATOM 724 C CA . CYS A 1 94 ? -2.883 21.153 31.872 1.00 26.32 98 CYS A CA 1
ATOM 725 C C . CYS A 1 94 ? -2.685 19.760 31.291 1.00 26.07 98 CYS A C 1
ATOM 726 O O . CYS A 1 94 ? -3.064 18.771 31.918 1.00 27.20 98 CYS A O 1
ATOM 729 N N . ASN A 1 95 ? -2.141 19.680 30.082 1.00 24.30 99 ASN A N 1
ATOM 730 C CA . ASN A 1 95 ? -1.904 18.385 29.456 1.00 23.67 99 ASN A CA 1
ATOM 731 C C . ASN A 1 95 ? -0.742 17.666 30.141 1.00 22.41 99 ASN A C 1
ATOM 732 O O . ASN A 1 95 ? 0.090 18.293 30.806 1.00 20.30 99 ASN A O 1
ATOM 737 N N . LEU A 1 96 ? -0.708 16.346 29.996 1.00 20.49 100 LEU A N 1
ATOM 738 C CA . LEU A 1 96 ? 0.340 15.535 30.596 1.00 19.09 100 LEU A CA 1
ATOM 739 C C . LEU A 1 96 ? 1.654 15.732 29.854 1.00 21.98 100 LEU A C 1
ATOM 740 O O . LEU A 1 96 ? 1.786 15.331 28.697 1.00 25.00 100 LEU A O 1
ATOM 745 N N . ARG A 1 97 ? 2.619 16.350 30.527 1.00 24.39 101 ARG A N 1
ATOM 746 C CA . ARG A 1 97 ? 3.935 16.621 29.950 1.00 26.18 101 ARG A CA 1
ATOM 747 C C . ARG A 1 97 ? 5.015 15.976 30.810 1.00 29.18 101 ARG A C 1
ATOM 748 O O . ARG A 1 97 ? 5.241 16.391 31.945 1.00 34.42 101 ARG A O 1
ATOM 756 N N . LYS A 1 98 ? 5.694 14.980 30.261 1.00 27.27 102 LYS A N 1
ATOM 757 C CA . LYS A 1 98 ? 6.772 14.302 30.968 1.00 24.29 102 LYS A CA 1
ATOM 758 C C . LYS A 1 98 ? 6.322 13.383 32.093 1.00 21.69 102 LYS A C 1
ATOM 759 O O . LYS A 1 98 ? 5.882 13.827 33.153 1.00 20.36 102 LYS A O 1
ATOM 765 N N . PRO A 1 99 ? 6.371 12.074 31.845 1.00 18.99 103 PRO A N 1
ATOM 766 C CA . PRO A 1 99 ? 5.978 11.095 32.854 1.00 18.02 103 PRO A CA 1
ATOM 767 C C . PRO A 1 99 ? 7.065 10.990 33.923 1.00 17.39 103 PRO A C 1
ATOM 768 O O . PRO A 1 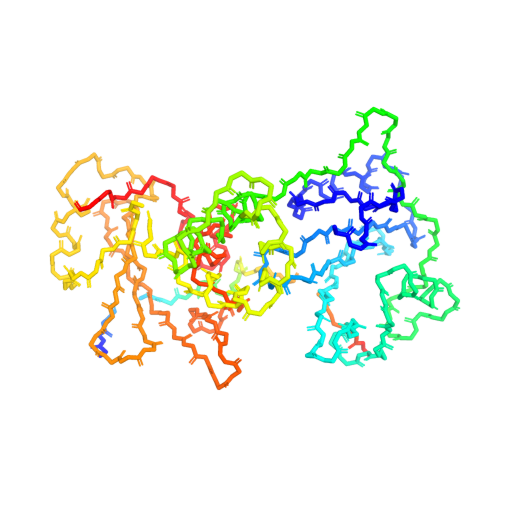99 ? 8.259 11.094 33.631 1.00 17.62 103 PRO A O 1
ATOM 772 N N . CYS A 1 100 ? 6.647 10.829 35.168 1.00 16.14 104 CYS A N 1
ATOM 773 C CA . CYS A 1 100 ? 7.581 10.697 36.267 1.00 14.63 104 CYS A CA 1
ATOM 774 C C . CYS A 1 100 ? 7.948 9.221 36.326 1.00 14.61 104 CYS A C 1
ATOM 775 O O . CYS A 1 100 ? 7.371 8.452 37.098 1.00 14.27 104 CYS A O 1
ATOM 778 N N . ASN A 1 101 ? 8.881 8.825 35.468 1.00 12.88 105 ASN A N 1
ATOM 779 C CA . ASN A 1 101 ? 9.314 7.434 35.387 1.00 15.30 105 ASN A CA 1
ATOM 780 C C . ASN A 1 101 ? 9.985 6.925 36.654 1.00 17.62 105 ASN A C 1
ATOM 781 O O . ASN A 1 101 ? 10.741 7.650 37.306 1.00 17.62 105 ASN A O 1
ATOM 786 N N . ARG A 1 102 ? 9.698 5.670 36.991 1.00 16.75 106 ARG A N 1
ATOM 787 C CA . ARG A 1 102 ? 10.253 5.025 38.174 1.00 19.48 106 ARG A CA 1
ATOM 788 C C . ARG A 1 102 ? 11.774 5.014 38.142 1.00 23.31 106 ARG A C 1
ATOM 789 O O . ARG A 1 102 ? 12.378 4.664 37.126 1.00 23.62 106 ARG A O 1
ATOM 797 N N . PRO A 1 103 ? 12.415 5.429 39.247 1.00 26.57 107 PRO A N 1
ATOM 798 C CA . PRO A 1 103 ? 13.875 5.453 39.332 1.00 28.06 107 PRO A CA 1
ATOM 799 C C . PRO A 1 103 ? 14.409 4.040 39.134 1.00 31.44 1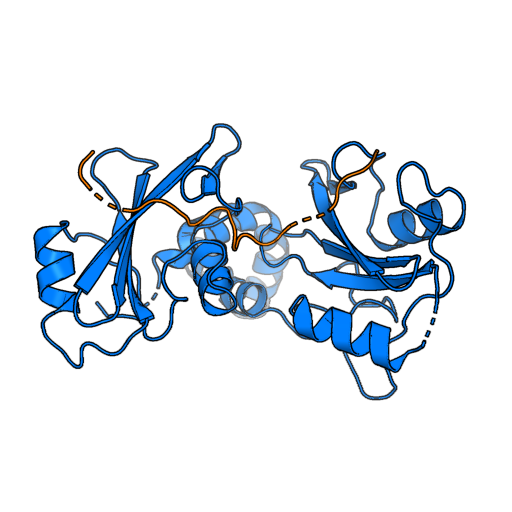07 PRO A C 1
ATOM 800 O O . PRO A 1 103 ? 13.733 3.063 39.465 1.00 31.79 107 PRO A O 1
ATOM 804 N N . SER A 1 104 ? 15.615 3.932 38.590 1.00 35.51 108 SER A N 1
ATOM 805 C CA . SER A 1 104 ? 16.233 2.633 38.348 1.00 37.89 108 SER A CA 1
ATOM 806 C C . SER A 1 104 ? 16.254 1.803 39.632 1.00 36.79 108 SER A C 1
ATOM 807 O O . SER A 1 104 ? 16.636 2.297 40.697 1.00 37.83 108 SER A O 1
ATOM 810 N N . GLY A 1 105 ? 15.803 0.557 39.533 1.00 35.92 109 GLY A N 1
ATOM 811 C CA . GLY A 1 105 ? 15.777 -0.308 40.696 1.00 36.02 109 GLY A CA 1
ATOM 812 C C . GLY A 1 105 ? 14.463 -0.257 41.451 1.00 34.81 109 GLY A C 1
ATOM 813 O O . GLY A 1 105 ? 14.304 -0.939 42.464 1.00 36.57 109 GLY A O 1
ATOM 814 N N . LEU A 1 106 ? 13.529 0.562 40.978 1.00 32.19 110 LEU A N 1
ATOM 815 C CA . LEU A 1 106 ? 12.226 0.677 41.612 1.00 30.52 110 LEU A CA 1
ATOM 816 C C . LEU A 1 106 ? 11.191 0.026 40.709 1.00 29.28 110 LEU A C 1
ATOM 817 O O . LEU A 1 106 ? 11.083 0.359 39.530 1.00 31.09 110 LEU A O 1
ATOM 822 N N . GLU A 1 107 ? 10.468 -0.939 41.259 1.00 28.83 111 GLU A N 1
ATOM 823 C CA . GLU A 1 107 ? 9.436 -1.647 40.518 1.00 27.11 111 GLU A CA 1
ATOM 824 C C . GLU A 1 107 ? 8.092 -1.242 41.114 1.00 23.34 111 GLU A C 1
ATOM 825 O O . GLU A 1 107 ? 8.041 -0.665 42.207 1.00 22.56 111 GLU A O 1
ATOM 831 N N . PRO A 1 108 ? 6.988 -1.480 40.387 1.00 18.62 112 PRO A N 1
ATOM 832 C CA . PRO A 1 108 ? 5.683 -1.104 40.939 1.00 15.63 112 PRO A CA 1
ATOM 833 C C . PRO A 1 108 ? 5.358 -1.918 42.194 1.00 16.59 112 PRO A C 1
ATOM 834 O O . PRO A 1 108 ? 5.622 -3.117 42.251 1.00 14.88 112 PRO A O 1
ATOM 838 N N . GLN A 1 109 ? 4.833 -1.239 43.209 1.00 15.35 113 GLN A N 1
ATOM 839 C CA . GLN A 1 109 ? 4.487 -1.858 44.484 1.00 15.15 113 GLN A CA 1
ATOM 840 C C . GLN A 1 109 ? 3.252 -2.758 44.384 1.00 14.35 113 GLN A C 1
ATOM 841 O O . GLN A 1 109 ? 2.191 -2.327 43.923 1.00 12.00 113 GLN A O 1
ATOM 847 N N . PRO A 1 110 ? 3.385 -4.037 44.778 1.00 15.82 114 PRO A N 1
ATOM 848 C CA . PRO A 1 110 ? 2.240 -4.952 44.715 1.00 14.99 114 PRO A CA 1
ATOM 849 C C . PRO A 1 110 ? 1.183 -4.564 45.753 1.00 11.37 114 PRO A C 1
ATOM 850 O O . PRO A 1 110 ? 1.519 -4.148 46.865 1.00 11.22 114 PRO A O 1
ATOM 854 N N . GLY A 1 111 ? -0.086 -4.669 45.374 1.00 12.90 115 GLY A N 1
ATOM 855 C CA . GLY A 1 111 ? -1.165 -4.325 46.280 1.00 13.49 115 GLY A CA 1
ATOM 856 C C . GLY A 1 111 ? -1.506 -5.456 47.233 1.00 15.20 115 GLY A C 1
ATOM 857 O O . GLY A 1 111 ? -1.563 -6.625 46.840 1.00 14.61 115 GLY A O 1
ATOM 858 N N . VAL A 1 112 ? -1.733 -5.112 48.493 1.00 12.82 116 VAL A N 1
ATOM 859 C CA . VAL A 1 112 ? -2.077 -6.100 49.496 1.00 10.17 116 VAL A CA 1
ATOM 860 C C . VAL A 1 112 ? -3.393 -6.795 49.145 1.00 10.47 116 VAL A C 1
ATOM 861 O O . VAL A 1 112 ? -3.475 -8.023 49.200 1.00 11.30 116 VAL A O 1
ATOM 865 N N . PHE A 1 113 ? -4.392 -6.021 48.724 1.00 11.04 117 PHE A N 1
ATOM 866 C CA . PHE A 1 113 ? -5.702 -6.578 48.379 1.00 10.11 117 PHE A CA 1
ATOM 867 C C . PHE A 1 113 ? -5.596 -7.590 47.242 1.00 11.92 117 PHE A C 1
ATOM 868 O O . PHE A 1 113 ? -6.186 -8.669 47.313 1.00 12.61 117 PHE A O 1
ATOM 876 N N . ASP A 1 114 ? -4.852 -7.234 46.198 1.00 12.73 118 ASP A N 1
ATOM 877 C CA . ASP A 1 114 ? -4.656 -8.124 45.052 1.00 12.88 118 ASP A CA 1
ATOM 878 C C . ASP A 1 114 ? -4.007 -9.417 45.526 1.00 11.72 118 ASP A C 1
ATOM 879 O O . ASP A 1 114 ? -4.397 -10.513 45.124 1.00 10.71 118 ASP A O 1
ATOM 884 N N . CYS A 1 115 ? -3.018 -9.270 46.398 1.00 11.77 119 CYS A N 1
ATOM 885 C CA . CYS A 1 115 ? -2.285 -10.397 46.946 1.00 15.59 119 CYS A CA 1
ATOM 886 C C . CYS A 1 115 ? -3.177 -11.342 47.744 1.00 17.34 119 CYS A C 1
ATOM 887 O O . CYS A 1 115 ? -3.042 -12.564 47.639 1.00 18.82 119 CYS A O 1
ATOM 890 N N . LEU A 1 116 ? -4.093 -10.782 48.530 1.00 16.06 120 LEU A N 1
ATOM 891 C CA . LEU A 1 116 ? -5.013 -11.587 49.328 1.00 14.05 120 LEU A CA 1
ATOM 892 C C . LEU A 1 116 ? -6.110 -12.207 48.473 1.00 14.22 120 LEU A C 1
ATOM 893 O O . LEU A 1 116 ? -6.507 -13.352 48.701 1.00 13.76 120 LEU A O 1
ATOM 898 N N . ARG A 1 117 ? -6.597 -11.460 47.485 1.00 12.95 121 ARG A N 1
ATOM 899 C CA . ARG A 1 117 ? -7.644 -11.968 46.606 1.00 14.88 121 ARG A CA 1
ATOM 900 C C . ARG A 1 117 ? -7.155 -13.164 45.807 1.00 16.32 121 ARG A C 1
ATOM 901 O O . ARG A 1 117 ? -7.940 -14.043 45.460 1.00 19.62 121 ARG A O 1
ATOM 909 N N . ASP A 1 118 ? -5.858 -13.206 45.524 1.00 16.24 122 ASP A N 1
ATOM 910 C CA . ASP A 1 118 ? -5.284 -14.319 44.773 1.00 17.59 122 ASP A CA 1
ATOM 911 C C . ASP A 1 118 ? -5.541 -15.630 45.514 1.00 15.95 122 ASP A C 1
ATOM 912 O O . ASP A 1 118 ? -6.125 -16.558 44.961 1.00 14.73 122 ASP A O 1
ATOM 917 N N . ALA A 1 119 ? -5.159 -15.661 46.786 1.00 11.57 123 ALA A N 1
ATOM 918 C CA . ALA A 1 119 ? -5.329 -16.832 47.636 1.00 12.24 123 ALA A CA 1
ATOM 919 C C . ALA A 1 119 ? -6.792 -17.250 47.763 1.00 11.44 123 ALA A C 1
ATOM 920 O O . ALA A 1 119 ? -7.110 -18.441 47.758 1.00 11.76 123 ALA A O 1
ATOM 930 N N . VAL A 1 121 ? -9.306 -16.628 45.582 1.00 10.59 125 VAL A N 1
ATOM 931 C CA . VAL A 1 121 ? -9.817 -17.133 44.311 1.00 11.45 125 VAL A CA 1
ATOM 932 C C . VAL A 1 121 ? -9.353 -18.579 44.134 1.00 10.99 125 VAL A C 1
ATOM 933 O O . VAL A 1 121 ? -10.125 -19.444 43.725 1.00 15.47 125 VAL A O 1
ATOM 937 N N . ARG A 1 122 ? -8.099 -18.843 44.480 1.00 11.84 126 ARG A N 1
ATOM 938 C CA . ARG A 1 122 ? -7.544 -20.189 44.380 1.00 14.08 126 ARG A CA 1
ATOM 939 C C . ARG A 1 122 ? -8.355 -21.140 45.254 1.00 13.24 126 ARG A C 1
ATOM 940 O O . ARG A 1 122 ? -8.806 -22.187 44.795 1.00 11.51 126 ARG A O 1
ATOM 948 N N . ASP A 1 123 ? -8.555 -20.756 46.510 1.00 11.40 127 ASP A N 1
ATOM 949 C CA . ASP A 1 123 ? -9.312 -21.576 47.444 1.00 13.93 127 ASP A CA 1
ATOM 950 C C . ASP A 1 123 ? -10.752 -21.784 46.986 1.00 11.81 127 ASP A C 1
ATOM 951 O O . ASP A 1 123 ? -11.289 -22.883 47.110 1.00 12.79 127 ASP A O 1
ATOM 956 N N . TYR A 1 124 ? -11.381 -20.740 46.458 1.00 12.20 128 TYR A N 1
ATOM 957 C CA . TYR A 1 124 ? -12.752 -20.862 45.969 1.00 13.42 128 TYR A CA 1
ATOM 958 C C . TYR A 1 124 ? -12.818 -21.868 44.809 1.00 13.26 128 TYR A C 1
ATOM 959 O O . TYR A 1 124 ? -13.686 -22.745 44.783 1.00 10.56 128 TYR A O 1
ATOM 968 N N . VAL A 1 125 ? -11.897 -21.739 43.857 1.00 13.90 129 VAL A N 1
ATOM 969 C CA . VAL A 1 125 ? -11.861 -22.628 42.699 1.00 13.79 129 VAL A CA 1
ATOM 970 C C . VAL A 1 125 ? -11.554 -24.070 43.100 1.00 15.04 129 VAL A C 1
ATOM 971 O O . VAL A 1 125 ? -12.178 -25.006 42.597 1.00 13.82 129 VAL A O 1
ATOM 975 N N . ARG A 1 126 ? -10.627 -24.240 44.035 1.00 15.07 130 ARG A N 1
ATOM 976 C CA . ARG A 1 126 ? -10.252 -25.564 44.512 1.00 17.20 130 ARG A CA 1
ATOM 977 C C . ARG A 1 126 ? -11.426 -26.263 45.211 1.00 19.19 130 ARG A C 1
ATOM 978 O O . ARG A 1 126 ? -11.719 -27.422 44.932 1.00 19.53 130 ARG A O 1
ATOM 986 N N . GLN A 1 127 ? -12.129 -25.541 46.076 1.00 20.99 131 GLN A N 1
ATOM 987 C CA . GLN A 1 127 ? -13.265 -26.107 46.799 1.00 22.89 131 GLN A CA 1
ATOM 988 C C . GLN A 1 127 ? -14.457 -26.404 45.892 1.00 21.12 131 GLN A C 1
ATOM 989 O O . GLN A 1 127 ? -15.144 -27.403 46.069 1.00 23.54 131 GLN A O 1
ATOM 995 N N . THR A 1 128 ? -14.708 -25.527 44.931 1.00 18.46 132 THR A N 1
ATOM 996 C CA . THR A 1 128 ? -15.842 -25.688 44.035 1.00 18.49 132 THR A CA 1
ATOM 997 C C . THR A 1 128 ? -15.649 -26.720 42.931 1.00 18.14 132 THR A C 1
ATOM 998 O O . THR A 1 128 ? -16.519 -27.561 42.711 1.00 19.85 132 THR A O 1
ATOM 1002 N N . TRP A 1 129 ? -14.511 -26.672 42.248 1.00 16.31 133 TRP A N 1
ATOM 1003 C CA . TRP A 1 129 ? -14.251 -27.599 41.148 1.00 16.85 133 TRP A CA 1
ATOM 1004 C C . TRP A 1 129 ? -13.456 -28.840 41.533 1.00 16.47 133 TRP A C 1
ATOM 1005 O O . TRP A 1 129 ? -13.292 -29.747 40.714 1.00 17.46 133 TRP A O 1
ATOM 1016 N N . LYS A 1 130 ? -12.978 -28.878 42.776 1.00 15.82 134 LYS A N 1
ATOM 1017 C CA . LYS A 1 130 ? -12.195 -30.004 43.293 1.00 20.48 134 LYS A CA 1
ATOM 1018 C C . LYS A 1 130 ? -10.980 -30.304 42.418 1.00 20.79 134 LYS A C 1
ATOM 1019 O O . LYS A 1 130 ? -10.621 -31.465 42.210 1.00 21.37 134 LYS A O 1
ATOM 1025 N N . LEU A 1 131 ? -10.352 -29.250 41.910 1.00 21.81 135 LEU A N 1
ATOM 1026 C CA . LEU A 1 131 ? -9.183 -29.387 41.049 1.00 24.76 135 LEU A CA 1
ATOM 1027 C C . LEU A 1 131 ? -7.885 -29.127 41.795 1.00 25.36 135 LEU A C 1
ATOM 1028 O O . LEU A 1 131 ? -7.884 -28.545 42.878 1.00 25.23 135 LEU A O 1
ATOM 1033 N N . GLU A 1 132 ? -6.776 -29.544 41.195 1.00 28.97 136 GLU A N 1
ATOM 1034 C CA . GLU A 1 132 ? -5.464 -29.357 41.794 1.00 33.43 136 GLU A CA 1
ATOM 1035 C C . GLU A 1 132 ? -4.402 -29.355 40.698 1.00 34.23 136 GLU A C 1
ATOM 1036 O O . GLU A 1 132 ? -4.699 -29.650 39.535 1.00 34.11 136 GLU A O 1
ATOM 1042 N N . GLY A 1 133 ? -3.179 -28.984 41.064 1.00 34.85 137 GLY A N 1
ATOM 1043 C CA . GLY A 1 133 ? -2.086 -28.950 40.107 1.00 36.08 137 GLY A CA 1
ATOM 1044 C C . GLY A 1 133 ? -2.350 -28.032 38.930 1.00 37.01 137 GLY A C 1
ATOM 1045 O O . GLY A 1 133 ? -3.039 -27.015 39.067 1.00 37.69 137 GLY A O 1
ATOM 1046 N N . GLU A 1 134 ? -1.830 -28.405 37.764 1.00 36.84 138 GLU A N 1
ATOM 1047 C CA . GLU A 1 134 ? -2.006 -27.608 36.552 1.00 37.99 138 GLU A CA 1
ATOM 1048 C C . GLU A 1 134 ? -3.468 -27.408 36.186 1.00 34.26 138 GLU A C 1
ATOM 1049 O O . GLU A 1 134 ? -3.825 -26.400 35.572 1.00 33.07 138 GLU A O 1
ATOM 1055 N N . ALA A 1 135 ? -4.306 -28.369 36.562 1.00 32.01 139 ALA A N 1
ATOM 1056 C CA . ALA A 1 135 ? -5.735 -28.288 36.289 1.00 30.01 139 ALA A CA 1
ATOM 1057 C C . ALA A 1 135 ? -6.305 -27.086 37.034 1.00 26.19 139 ALA A C 1
ATOM 1058 O O . ALA A 1 135 ? -6.996 -26.253 36.448 1.00 27.54 139 ALA A O 1
ATOM 1060 N N . LEU A 1 136 ? -5.970 -26.977 38.316 1.00 23.00 140 LEU A N 1
ATOM 1061 C CA . LEU A 1 136 ? -6.433 -25.872 39.143 1.00 22.69 140 LEU A CA 1
ATOM 1062 C C . LEU A 1 136 ? -5.937 -24.572 38.538 1.00 24.93 140 LEU A C 1
ATOM 1063 O O . LEU A 1 136 ? -6.692 -23.612 38.401 1.00 24.34 140 LEU A O 1
ATOM 1068 N N . GLU A 1 137 ? -4.662 -24.563 38.167 1.00 29.25 141 GLU A N 1
ATOM 1069 C CA . GLU A 1 137 ? -4.019 -23.402 37.564 1.00 31.75 141 GLU A CA 1
ATOM 1070 C C . GLU A 1 137 ? -4.750 -22.908 36.319 1.00 33.59 141 GLU A C 1
ATOM 1071 O O . GLU A 1 137 ? -4.913 -21.703 36.132 1.00 33.16 141 GLU A O 1
ATOM 1077 N N . GLN A 1 138 ? -5.183 -23.833 35.467 1.00 35.68 142 GLN A N 1
ATOM 1078 C CA . GLN A 1 138 ? -5.903 -23.463 34.251 1.00 37.83 142 GLN A CA 1
ATOM 1079 C C . GLN A 1 138 ? -7.258 -22.874 34.620 1.00 35.71 142 GLN A C 1
ATOM 1080 O O . GLN A 1 138 ? -7.648 -21.816 34.120 1.00 37.16 142 GLN A O 1
ATOM 1086 N N . ALA A 1 139 ? -7.954 -23.559 35.522 1.00 33.66 143 ALA A N 1
ATOM 1087 C CA . ALA A 1 139 ? -9.274 -23.141 35.973 1.00 32.26 143 ALA A CA 1
ATOM 1088 C C . ALA A 1 139 ? -9.299 -21.751 36.600 1.00 32.21 143 ALA A C 1
ATOM 1089 O O . ALA A 1 139 ? -10.193 -20.958 36.299 1.00 31.18 143 ALA A O 1
ATOM 1091 N N . ILE A 1 140 ? -8.328 -21.446 37.460 1.00 32.75 144 ILE A N 1
ATOM 1092 C CA . ILE A 1 140 ? -8.292 -20.134 38.102 1.00 34.05 144 ILE A CA 1
ATOM 1093 C C . ILE A 1 140 ? -8.165 -19.039 37.055 1.00 34.22 144 ILE A C 1
ATOM 1094 O O . ILE A 1 140 ? -8.800 -17.999 37.167 1.00 35.12 144 ILE A O 1
ATOM 1099 N N . ILE A 1 141 ? -7.392 -19.296 36.007 1.00 35.76 145 ILE A N 1
ATOM 1100 C CA . ILE A 1 141 ? -7.222 -18.316 34.941 1.00 39.00 145 ILE A CA 1
ATOM 1101 C C . ILE A 1 141 ? -8.564 -18.085 34.249 1.00 39.85 145 ILE A C 1
ATOM 1102 O O . ILE A 1 141 ? -8.943 -16.947 33.970 1.00 42.21 145 ILE A O 1
ATOM 1107 N N . SER A 1 142 ? -9.297 -19.166 34.021 1.00 39.74 146 SER A N 1
ATOM 1108 C CA . SER A 1 142 ? -10.590 -19.093 33.359 1.00 41.22 146 SER A CA 1
ATOM 1109 C C . SER A 1 142 ? -11.718 -18.543 34.234 1.00 41.38 146 SER A C 1
ATOM 1110 O O . SER A 1 142 ? -12.641 -17.899 33.734 1.00 42.31 146 SER A O 1
ATOM 1113 N N . GLN A 1 143 ? -11.650 -18.799 35.537 1.00 41.57 147 GLN A N 1
ATOM 1114 C CA . GLN A 1 143 ? -12.692 -18.353 36.456 1.00 41.17 147 GLN A CA 1
ATOM 1115 C C . GLN A 1 143 ? -12.451 -17.015 37.145 1.00 40.62 147 GLN A C 1
ATOM 1116 O O . GLN A 1 143 ? -13.393 -16.249 37.345 1.00 41.90 147 GLN A O 1
ATOM 1122 N N . ALA A 1 144 ? -11.195 -16.724 37.472 1.00 39.91 148 ALA A N 1
ATOM 1123 C CA . ALA A 1 144 ? -10.807 -15.492 38.166 1.00 40.85 148 ALA A CA 1
ATOM 1124 C C . ALA A 1 144 ? -11.626 -14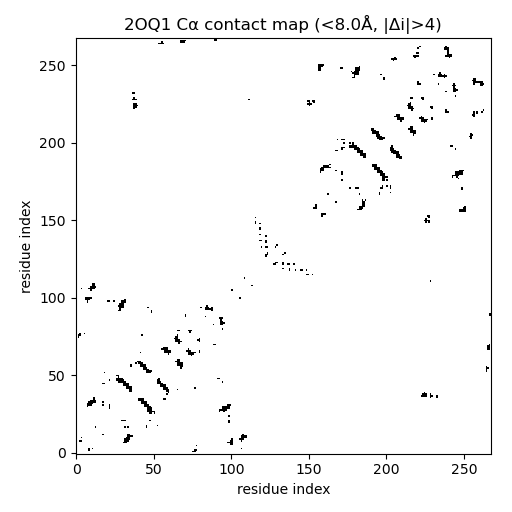.230 37.872 1.00 41.13 148 ALA A C 1
ATOM 1125 O O . ALA A 1 144 ? -12.144 -13.601 38.797 1.00 39.89 148 ALA A O 1
ATOM 1127 N N . PRO A 1 145 ? -11.774 -13.853 36.586 1.00 42.57 149 PRO A N 1
ATOM 1128 C CA . PRO A 1 145 ? -12.547 -12.650 36.248 1.00 42.11 149 PRO A CA 1
ATOM 1129 C C . PRO A 1 145 ? -14.039 -12.723 36.584 1.00 41.35 149 PRO A C 1
ATOM 1130 O O . PRO A 1 145 ? -14.649 -11.717 36.946 1.00 42.26 149 PRO A O 1
ATOM 1134 N N . GLN A 1 146 ? -14.607 -13.921 36.490 1.00 41.17 150 GLN A N 1
ATOM 1135 C CA . GLN A 1 146 ? -16.028 -14.146 36.753 1.00 40.19 150 GLN A CA 1
ATOM 1136 C C . GLN A 1 146 ? -16.395 -14.143 38.240 1.00 38.72 150 GLN A C 1
ATOM 1137 O O . GLN A 1 146 ? -17.475 -13.686 38.629 1.00 40.11 150 GLN A O 1
ATOM 1143 N N . VAL A 1 147 ? -15.502 -14.674 39.066 1.00 34.22 151 VAL A N 1
ATOM 1144 C CA . VAL A 1 147 ? -15.732 -14.742 40.503 1.00 29.76 151 VAL A CA 1
ATOM 1145 C C . VAL A 1 147 ? -15.060 -13.590 41.244 1.00 27.95 151 VAL A C 1
ATOM 1146 O O . VAL A 1 147 ? -15.185 -13.472 42.462 1.00 24.49 151 VAL A O 1
ATOM 1150 N N . GLU A 1 148 ? -14.380 -12.726 40.494 1.00 28.58 152 GLU A N 1
ATOM 1151 C CA . GLU A 1 148 ? -13.656 -11.580 41.045 1.00 30.51 152 GLU A CA 1
ATOM 1152 C C . GLU A 1 148 ? -14.456 -10.739 42.047 1.00 27.02 152 GLU A C 1
ATOM 1153 O O . GLU A 1 148 ? -14.060 -10.594 43.203 1.00 22.78 152 GLU A O 1
ATOM 1159 N N . LYS A 1 149 ? -15.581 -10.196 41.594 1.00 26.39 153 LYS A N 1
ATOM 1160 C CA . LYS A 1 149 ? -16.450 -9.363 42.420 1.00 24.02 153 LYS A CA 1
ATOM 1161 C C . LYS A 1 149 ? -16.890 -10.095 43.683 1.00 22.83 153 LYS A C 1
ATOM 1162 O O . LYS A 1 149 ? -16.816 -9.554 44.789 1.00 20.82 153 LYS A O 1
ATOM 1168 N N . LEU A 1 150 ? -17.350 -11.328 43.501 1.00 21.15 154 LEU A N 1
ATOM 1169 C CA . LEU A 1 150 ? -17.817 -12.168 44.597 1.00 18.63 154 LEU A CA 1
ATOM 1170 C C . LEU A 1 150 ? -16.765 -12.272 45.700 1.00 16.71 154 LEU A C 1
ATOM 1171 O O . LEU A 1 150 ? -17.048 -11.966 46.855 1.00 17.19 154 LEU A O 1
ATOM 1176 N N . ILE A 1 151 ? -15.544 -12.652 45.340 1.00 14.26 155 ILE A N 1
ATOM 1177 C CA . ILE A 1 151 ? -14.480 -12.780 46.325 1.00 13.45 155 ILE A CA 1
ATOM 1178 C C . ILE A 1 151 ? -14.108 -11.441 46.962 1.00 14.00 155 ILE A C 1
ATOM 1179 O O . ILE A 1 151 ? -13.927 -11.366 48.177 1.00 14.36 155 ILE A O 1
ATOM 1184 N N . ALA A 1 152 ? -14.050 -10.378 46.163 1.00 12.06 156 ALA A N 1
ATOM 1185 C CA . ALA A 1 152 ? -13.686 -9.051 46.672 1.00 14.78 156 ALA A CA 1
ATOM 1186 C C . ALA A 1 152 ? -14.688 -8.452 47.662 1.00 13.85 156 ALA A C 1
ATOM 1187 O O . ALA A 1 152 ? -14.305 -7.923 48.715 1.00 12.10 156 ALA A O 1
ATOM 1189 N N . THR A 1 153 ? -15.971 -8.546 47.344 1.00 13.77 157 THR A N 1
ATOM 1190 C CA . THR A 1 153 ? -16.994 -7.984 48.218 1.00 15.12 157 THR A CA 1
ATOM 1191 C C . THR A 1 153 ? -17.160 -8.738 49.537 1.00 17.75 157 THR A C 1
ATOM 1192 O O . THR A 1 153 ? -17.633 -8.171 50.523 1.00 17.87 157 THR A O 1
ATOM 1196 N N . THR A 1 154 ? -16.695 -9.982 49.583 1.00 16.28 158 THR A N 1
ATOM 1197 C CA . THR A 1 154 ? -16.826 -10.781 50.791 1.00 15.70 158 THR A CA 1
ATOM 1198 C C . THR A 1 154 ? -15.512 -11.011 51.562 1.00 14.65 158 THR A C 1
ATOM 1199 O O . THR A 1 154 ? -15.519 -11.612 52.643 1.00 12.89 158 THR A O 1
ATOM 1203 N N . ALA A 1 155 ? -14.411 -10.458 51.055 1.00 12.33 159 ALA A N 1
ATOM 1204 C CA . ALA A 1 155 ? -13.093 -10.601 51.678 1.00 12.21 159 ALA A CA 1
ATOM 1205 C C . ALA A 1 155 ? -13.011 -10.160 53.140 1.00 12.55 159 ALA A C 1
ATOM 1206 O O . ALA A 1 155 ? -12.208 -10.692 53.904 1.00 13.70 159 ALA A O 1
ATOM 1208 N N . HIS A 1 156 ? -13.829 -9.185 53.526 1.00 11.85 160 HIS A N 1
ATOM 1209 C CA . HIS A 1 156 ? -13.830 -8.680 54.898 1.00 11.90 160 HIS A CA 1
ATOM 1210 C C . HIS A 1 156 ? -14.192 -9.746 55.932 1.00 12.19 160 HIS A C 1
ATOM 1211 O O . HIS A 1 156 ? -13.698 -9.723 57.055 1.00 12.10 160 HIS A O 1
ATOM 1218 N N . GLU A 1 157 ? -15.026 -10.697 55.526 1.00 13.26 161 GLU A N 1
ATOM 1219 C CA . GLU A 1 157 ? -15.483 -11.769 56.403 1.00 19.23 161 GLU A CA 1
ATOM 1220 C C . GLU A 1 157 ? -14.390 -12.710 56.892 1.00 22.23 161 GLU A C 1
ATOM 1221 O O . GLU A 1 157 ? -14.615 -13.498 57.816 1.00 25.81 161 GLU A O 1
ATOM 1227 N N . ARG A 1 158 ? -13.212 -12.630 56.283 1.00 23.51 162 ARG A N 1
ATOM 1228 C CA . ARG A 1 158 ? -12.099 -13.491 56.665 1.00 22.91 162 ARG A CA 1
ATOM 1229 C C . ARG A 1 158 ? -11.093 -12.754 57.541 1.00 22.63 162 ARG A C 1
ATOM 1230 O O . ARG A 1 158 ? -10.158 -13.361 58.067 1.00 22.51 162 ARG A O 1
ATOM 1246 N N . PRO A 1 160 ? -9.658 -10.596 60.837 1.00 15.71 164 PRO A N 1
ATOM 1247 C CA . PRO A 1 160 ? -9.771 -10.604 62.302 1.00 17.07 164 PRO A CA 1
ATOM 1248 C C . PRO A 1 160 ? -10.681 -9.509 62.857 1.00 17.75 164 PRO A C 1
ATOM 1249 O O . PRO A 1 160 ? -11.390 -9.711 63.847 1.00 16.81 164 PRO A O 1
ATOM 1253 N N . TRP A 1 161 ? -10.643 -8.346 62.213 1.00 16.90 165 TRP A N 1
ATOM 1254 C CA . TRP A 1 161 ? -11.433 -7.199 62.636 1.00 12.73 165 TRP A CA 1
ATOM 1255 C C . TRP A 1 161 ? -12.927 -7.272 62.355 1.00 13.20 165 TRP A C 1
ATOM 1256 O O . TRP A 1 161 ? -13.679 -6.404 62.796 1.00 14.21 165 TRP A O 1
ATOM 1267 N N . TYR A 1 162 ? -13.369 -8.296 61.634 1.00 13.21 166 TYR A N 1
ATOM 1268 C CA . TYR A 1 162 ? -14.786 -8.423 61.336 1.00 13.73 166 TYR A CA 1
ATOM 1269 C C . TYR A 1 162 ? -15.459 -9.360 62.322 1.00 14.90 166 TYR A C 1
ATOM 1270 O O . TYR A 1 162 ? -14.974 -10.462 62.574 1.00 14.18 166 TYR A O 1
ATOM 1279 N N . HIS A 1 163 ? -16.571 -8.903 62.891 1.00 15.93 167 HIS A N 1
ATOM 1280 C CA . HIS A 1 163 ? -17.334 -9.688 63.851 1.00 17.09 167 HIS A CA 1
ATOM 1281 C C . HIS A 1 163 ? -18.726 -9.899 63.274 1.00 17.50 167 HIS A C 1
ATOM 1282 O O . HIS A 1 163 ? -19.510 -8.958 63.164 1.00 18.04 167 HIS A O 1
ATOM 1289 N N . SER A 1 164 ? -19.007 -11.140 62.884 1.00 21.27 168 SER A N 1
ATOM 1290 C CA . SER A 1 164 ? -20.283 -11.534 62.292 1.00 23.51 168 SER A CA 1
ATOM 1291 C C . SER A 1 164 ? -21.510 -11.185 63.127 1.00 23.70 168 SER A C 1
ATOM 1292 O O . SER A 1 164 ? -22.575 -10.906 62.575 1.00 24.45 168 SER A O 1
ATOM 1295 N N . SER A 1 165 ? -21.379 -11.256 64.447 1.00 24.27 169 SER A N 1
ATOM 1296 C CA . SER A 1 165 ? -22.499 -10.952 65.325 1.00 28.98 169 SER A CA 1
ATOM 1297 C C . SER A 1 165 ? -22.064 -10.244 66.594 1.00 28.40 169 SER A C 1
ATOM 1298 O O . SER A 1 165 ? -21.544 -10.861 67.525 1.00 31.74 169 SER A O 1
ATOM 1301 N N . LEU A 1 166 ? -22.240 -8.932 66.598 1.00 25.17 170 LEU A N 1
ATOM 1302 C CA . LEU A 1 166 ? -21.900 -8.109 67.741 1.00 21.95 170 LEU A CA 1
ATOM 1303 C C . LEU A 1 166 ? -22.875 -6.963 67.765 1.00 20.91 170 LEU A C 1
ATOM 1304 O O . LEU A 1 166 ? -23.110 -6.322 66.741 1.00 21.77 170 LEU A O 1
ATOM 1309 N N . THR A 1 167 ? -23.473 -6.726 68.921 1.00 18.41 171 THR A N 1
ATOM 1310 C CA . THR A 1 167 ? -24.390 -5.614 69.056 1.00 17.81 171 THR A CA 1
ATOM 1311 C C . THR A 1 167 ? -23.498 -4.455 69.480 1.00 14.57 171 THR A C 1
ATOM 1312 O O . THR A 1 167 ? -22.311 -4.650 69.756 1.00 14.53 171 THR A O 1
ATOM 1316 N N . ARG A 1 168 ? -24.065 -3.260 69.538 1.00 16.40 172 ARG A N 1
ATOM 1317 C CA . ARG A 1 168 ? -23.325 -2.076 69.943 1.00 15.86 172 ARG A CA 1
ATOM 1318 C C . ARG A 1 168 ? -22.761 -2.288 71.347 1.00 16.32 172 ARG A C 1
ATOM 1319 O O . ARG A 1 168 ? -21.592 -1.988 71.603 1.00 16.47 172 ARG A O 1
ATOM 1327 N N . GLU A 1 169 ? -23.580 -2.850 72.234 1.00 16.26 173 GLU A N 1
ATOM 1328 C CA . GLU A 1 169 ? -23.171 -3.098 73.613 1.00 17.25 173 GLU A CA 1
ATOM 1329 C C . GLU A 1 169 ? -22.001 -4.067 73.700 1.00 13.99 173 GLU A C 1
ATOM 1330 O O . GLU A 1 169 ? -21.017 -3.811 74.404 1.00 12.53 173 GLU A O 1
ATOM 1336 N N . GLU A 1 170 ? -22.111 -5.184 72.986 1.00 15.80 174 GLU A N 1
ATOM 1337 C CA . GLU A 1 170 ? -21.055 -6.192 72.987 1.00 16.52 174 GLU A CA 1
ATOM 1338 C C . GLU A 1 170 ? -19.786 -5.617 72.378 1.00 14.41 174 GLU A C 1
ATOM 1339 O O . GLU A 1 170 ? -18.682 -5.924 72.826 1.00 17.02 174 GLU A O 1
ATOM 1345 N N . ALA A 1 171 ? -19.949 -4.761 71.372 1.00 15.16 175 ALA A N 1
ATOM 1346 C CA . ALA A 1 171 ? -18.810 -4.131 70.714 1.00 12.25 175 ALA A CA 1
ATOM 1347 C C . ALA A 1 171 ? -18.048 -3.266 71.714 1.00 9.66 175 ALA A C 1
ATOM 1348 O O . ALA A 1 171 ? -16.825 -3.343 71.806 1.00 11.55 175 ALA A O 1
ATOM 1350 N N . GLU A 1 172 ? -18.776 -2.460 72.480 1.00 11.86 176 GLU A N 1
ATOM 1351 C CA . GLU A 1 172 ? -18.155 -1.593 73.472 1.00 12.45 176 GLU A CA 1
ATOM 1352 C C . GLU A 1 172 ? -17.500 -2.416 74.571 1.00 13.77 176 GLU A C 1
ATOM 1353 O O . GLU A 1 172 ? -16.415 -2.077 75.042 1.00 16.06 176 GLU A O 1
ATOM 1359 N N . ARG A 1 173 ? -18.145 -3.509 74.962 1.00 16.10 177 ARG A N 1
ATOM 1360 C CA . ARG A 1 173 ? -17.602 -4.376 75.997 1.00 16.77 177 ARG A CA 1
ATOM 1361 C C . ARG A 1 173 ? -16.255 -4.931 75.557 1.00 18.09 177 ARG A C 1
ATOM 1362 O O . ARG A 1 173 ? -15.323 -4.998 76.355 1.00 17.42 177 ARG A O 1
ATOM 1370 N N . LYS A 1 174 ? -16.138 -5.291 74.282 1.00 19.71 178 LYS A N 1
ATOM 1371 C CA . LYS A 1 174 ? -14.879 -5.825 73.761 1.00 18.95 178 LYS A CA 1
ATOM 1372 C C . LYS A 1 174 ? -13.809 -4.750 73.653 1.00 19.79 178 LYS A C 1
ATOM 1373 O O . LYS A 1 174 ? -12.668 -4.964 74.049 1.00 22.36 178 LYS A O 1
ATOM 1379 N N . LEU A 1 175 ? -14.180 -3.588 73.127 1.00 18.86 179 LEU A N 1
ATOM 1380 C CA . LEU A 1 175 ? -13.227 -2.492 72.979 1.00 18.07 179 LEU A CA 1
ATOM 1381 C C . LEU A 1 175 ? -12.726 -1.942 74.313 1.00 19.84 179 LEU A C 1
ATOM 1382 O O . LEU A 1 175 ? -11.546 -1.623 74.449 1.00 19.91 179 LEU A O 1
ATOM 1387 N N . TYR A 1 176 ? -13.623 -1.828 75.290 1.00 19.47 180 TYR A N 1
ATOM 1388 C CA . TYR A 1 176 ? -13.264 -1.313 76.607 1.00 20.39 180 TYR A CA 1
ATOM 1389 C C . TYR A 1 176 ? -12.463 -2.309 77.426 1.00 23.73 180 TYR A C 1
ATOM 1390 O O . TYR A 1 176 ? -11.620 -1.926 78.234 1.00 25.69 180 TYR A O 1
ATOM 1399 N N . SER A 1 177 ? -12.740 -3.590 77.232 1.00 30.02 181 SER A N 1
ATOM 1400 C CA . SER A 1 177 ? -12.047 -4.629 77.974 1.00 35.42 181 SER A CA 1
ATOM 1401 C C . SER A 1 177 ? -10.771 -5.049 77.257 1.00 38.50 181 SER A C 1
ATOM 1402 O O . SER A 1 177 ? -10.777 -5.971 76.443 1.00 42.74 181 SER A O 1
ATOM 1405 N N . GLY A 1 178 ? -9.685 -4.343 77.547 1.00 41.68 182 GLY A N 1
ATOM 1406 C CA . GLY A 1 178 ? -8.407 -4.647 76.933 1.00 44.35 182 GLY A CA 1
ATOM 1407 C C . GLY A 1 178 ? -7.397 -3.548 77.195 1.00 45.52 182 GLY A C 1
ATOM 1408 O O . GLY A 1 178 ? -7.467 -2.865 78.214 1.00 44.67 182 GLY A O 1
ATOM 1409 N N . ALA A 1 179 ? -6.465 -3.368 76.266 1.00 48.04 183 ALA A N 1
ATOM 1410 C CA . ALA A 1 179 ? -5.435 -2.345 76.396 1.00 50.33 183 ALA A CA 1
ATOM 1411 C C . ALA A 1 179 ? -5.983 -0.943 76.132 1.00 52.18 183 ALA A C 1
ATOM 1412 O O . ALA A 1 179 ? -5.379 0.050 76.538 1.00 55.71 183 ALA A O 1
ATOM 1414 N N . GLN A 1 180 ? -7.112 -0.866 75.430 1.00 50.59 184 GLN A N 1
ATOM 1415 C CA . GLN A 1 180 ? -7.744 0.412 75.105 1.00 47.98 184 GLN A CA 1
ATOM 1416 C C . GLN A 1 180 ? -6.813 1.379 74.369 1.00 43.24 184 GLN A C 1
ATOM 1417 O O . GLN A 1 180 ? -6.923 2.598 74.523 1.00 41.41 184 GLN A O 1
ATOM 1423 N N . THR A 1 181 ? -5.904 0.839 73.563 1.00 39.40 185 THR A N 1
ATOM 1424 C CA . THR A 1 181 ? -4.980 1.676 72.808 1.00 35.25 185 THR A CA 1
ATOM 1425 C C . THR A 1 181 ? -5.734 2.420 71.709 1.00 30.88 185 THR A C 1
ATOM 1426 O O . THR A 1 181 ? -6.675 1.882 71.116 1.00 30.01 185 THR A O 1
ATOM 1430 N N . ASP A 1 182 ? -5.329 3.657 71.449 1.00 26.32 186 ASP A N 1
ATOM 1431 C CA . ASP A 1 182 ? -5.970 4.470 70.423 1.00 26.14 186 ASP A CA 1
ATOM 1432 C C . ASP A 1 182 ? -5.969 3.778 69.062 1.00 22.28 186 ASP A C 1
ATOM 1433 O O . ASP A 1 182 ? -4.987 3.142 68.677 1.00 23.12 186 ASP A O 1
ATOM 1438 N N . GLY A 1 183 ? -7.090 3.869 68.358 1.00 21.62 187 GLY A N 1
ATOM 1439 C CA . GLY A 1 183 ? -7.188 3.254 67.050 1.00 19.25 187 GLY A CA 1
ATOM 1440 C C . GLY A 1 183 ? -7.662 1.813 67.054 1.00 19.96 187 GLY A C 1
ATOM 1441 O O . GLY A 1 183 ? -7.822 1.219 65.986 1.00 22.01 187 GLY A O 1
ATOM 1442 N N . LYS A 1 184 ? -7.854 1.229 68.233 1.00 18.28 188 LYS A N 1
ATOM 1443 C CA . LYS A 1 184 ? -8.338 -0.149 68.328 1.00 18.93 188 LYS A CA 1
ATOM 1444 C C . LYS A 1 184 ? -9.749 -0.145 67.739 1.00 16.97 188 LYS A C 1
ATOM 1445 O O . LYS A 1 184 ? -10.608 0.613 68.200 1.00 17.33 188 LYS A O 1
ATOM 1451 N N . PHE A 1 185 ? -9.999 -0.999 66.751 1.00 12.82 189 PHE A N 1
ATOM 1452 C CA . PHE A 1 185 ? -11.302 -1.027 66.101 1.00 8.78 189 PHE A CA 1
ATOM 1453 C C . PHE A 1 185 ? -11.830 -2.413 65.760 1.00 10.07 189 PHE A C 1
ATOM 1454 O O . PHE A 1 185 ? -11.139 -3.422 65.895 1.00 12.32 189 PHE A O 1
ATOM 1462 N N . LEU A 1 186 ? -13.058 -2.426 65.254 1.00 10.76 190 LEU A N 1
ATOM 1463 C CA . LEU A 1 186 ? -13.739 -3.629 64.807 1.00 9.24 190 LEU A CA 1
ATOM 1464 C C . LEU A 1 186 ? -14.871 -3.194 63.881 1.00 9.17 190 LEU A C 1
ATOM 1465 O O . LEU A 1 186 ? -15.314 -2.042 63.932 1.00 10.12 190 LEU A O 1
ATOM 1470 N N . LEU A 1 187 ? -15.291 -4.091 62.997 1.00 10.65 191 LEU A N 1
ATOM 1471 C CA . LEU A 1 187 ? -16.368 -3.820 62.053 1.00 11.35 191 LEU A CA 1
ATOM 1472 C C . LEU A 1 187 ? -17.442 -4.856 62.366 1.00 9.16 191 LEU A C 1
ATOM 1473 O O . LEU A 1 187 ? -17.132 -6.020 62.611 1.00 8.58 191 LEU A O 1
ATOM 1478 N N . ARG A 1 188 ? -18.698 -4.433 62.378 1.00 7.47 192 ARG A N 1
ATOM 1479 C CA . ARG A 1 188 ? -19.801 -5.330 62.686 1.00 9.66 192 ARG A CA 1
ATOM 1480 C C . ARG A 1 188 ? -20.992 -4.996 61.810 1.00 11.81 192 ARG A C 1
ATOM 1481 O O . ARG A 1 188 ? -21.189 -3.839 61.429 1.00 15.51 192 ARG A O 1
ATOM 1489 N N . PRO A 1 189 ? -21.769 -6.013 61.417 1.00 12.82 193 PRO A N 1
ATOM 1490 C CA . PRO A 1 189 ? -22.937 -5.737 60.580 1.00 12.67 193 PRO A CA 1
ATOM 1491 C C . PRO A 1 189 ? -24.063 -5.229 61.478 1.00 12.92 193 PRO A C 1
ATOM 1492 O O . PRO A 1 189 ? -24.042 -5.459 62.688 1.00 11.96 193 PRO A O 1
ATOM 1496 N N . ARG A 1 190 ? -25.004 -4.488 60.904 1.00 13.77 194 ARG A N 1
ATOM 1497 C CA . ARG A 1 190 ? -26.138 -3.980 61.667 1.00 17.69 194 ARG A CA 1
ATOM 1498 C C . ARG A 1 190 ? -27.377 -4.781 61.272 1.00 18.73 194 ARG A C 1
ATOM 1499 O O . ARG A 1 190 ? -27.320 -5.599 60.352 1.00 20.59 194 ARG A O 1
ATOM 1507 N N . LYS A 1 191 ? -28.490 -4.545 61.964 1.00 26.44 195 LYS A N 1
ATOM 1508 C CA . LYS A 1 191 ? -29.738 -5.255 61.691 1.00 29.58 195 LYS A CA 1
ATOM 1509 C C . LYS A 1 191 ? -30.252 -5.072 60.261 1.00 31.26 195 LYS A C 1
ATOM 1510 O O . LYS A 1 191 ? -30.609 -6.051 59.602 1.00 32.79 195 LYS A O 1
ATOM 1516 N N . GLU A 1 192 ? -30.310 -3.828 59.785 1.00 31.66 196 GLU A N 1
ATOM 1517 C CA . GLU A 1 192 ? -30.779 -3.571 58.421 1.00 31.73 196 GLU A CA 1
ATOM 1518 C C . GLU A 1 192 ? -29.667 -3.933 57.449 1.00 29.46 196 GLU A C 1
ATOM 1519 O O . GLU A 1 192 ? -28.566 -3.398 57.536 1.00 30.45 196 GLU A O 1
ATOM 1525 N N . GLN A 1 193 ? -29.948 -4.851 56.532 1.00 30.30 197 GLN A N 1
ATOM 1526 C CA . GLN A 1 193 ? -28.944 -5.277 55.565 1.00 31.11 197 GLN A CA 1
ATOM 1527 C C . GLN A 1 193 ? -28.463 -4.107 54.718 1.00 27.35 197 GLN A C 1
ATOM 1528 O O . GLN A 1 193 ? -29.248 -3.253 54.312 1.00 26.27 197 GLN A O 1
ATOM 1534 N N . GLY A 1 194 ? -27.160 -4.066 54.478 1.00 25.52 198 GLY A N 1
ATOM 1535 C CA . GLY A 1 194 ? -26.587 -2.991 53.697 1.00 23.30 198 GLY A CA 1
ATOM 1536 C C . GLY A 1 194 ? -25.961 -1.950 54.602 1.00 21.01 198 GLY A C 1
ATOM 1537 O O . GLY A 1 194 ? -25.350 -0.999 54.117 1.00 19.27 198 GLY A O 1
ATOM 1538 N N . THR A 1 195 ? -26.138 -2.109 55.913 1.00 18.35 199 THR A N 1
ATOM 1539 C CA . THR A 1 195 ? -25.566 -1.180 56.876 1.00 16.02 199 THR A CA 1
ATOM 1540 C C . THR A 1 195 ? -24.668 -1.924 57.853 1.00 15.68 199 THR A C 1
ATOM 1541 O O . THR A 1 195 ? -24.969 -3.052 58.259 1.00 15.51 199 THR A O 1
ATOM 1545 N N . TYR A 1 196 ? -23.556 -1.288 58.202 1.00 12.95 200 TYR A N 1
ATOM 1546 C CA . TYR A 1 196 ? -22.565 -1.843 59.113 1.00 13.50 200 TYR A CA 1
ATOM 1547 C C . TYR A 1 196 ? -22.131 -0.720 60.034 1.00 11.25 200 TYR A C 1
ATOM 1548 O O . TYR A 1 196 ? -22.521 0.429 59.839 1.00 14.57 200 TYR A O 1
ATOM 1557 N N . ALA A 1 197 ? -21.311 -1.035 61.024 1.00 12.30 201 ALA A N 1
ATOM 1558 C CA . ALA A 1 197 ? -20.821 -0.011 61.928 1.00 8.81 201 ALA A CA 1
ATOM 1559 C C . ALA A 1 197 ? -19.347 -0.225 62.201 1.00 10.40 201 ALA A C 1
ATOM 1560 O O . ALA A 1 197 ? -18.876 -1.360 62.314 1.00 10.55 201 ALA A O 1
ATOM 1562 N N . LEU A 1 198 ? -18.613 0.879 62.217 1.00 9.62 202 LEU A N 1
ATOM 1563 C CA . LEU A 1 198 ? -17.192 0.873 62.502 1.00 8.42 202 LEU A CA 1
ATOM 1564 C C . LEU A 1 198 ? -17.123 1.385 63.943 1.00 10.20 202 LEU A C 1
ATOM 1565 O O . LEU A 1 198 ? -17.632 2.469 64.249 1.00 10.95 202 LEU A O 1
ATOM 1570 N N . SER A 1 199 ? -16.588 0.570 64.843 1.00 9.53 203 SER A N 1
ATOM 1571 C CA . SER A 1 199 ? -16.481 0.955 66.243 1.00 10.12 203 SER A CA 1
ATOM 1572 C C . SER A 1 199 ? -15.015 0.996 66.628 1.00 12.20 203 SER A C 1
ATOM 1573 O O . SER A 1 199 ? -14.296 0.013 66.448 1.00 14.76 203 SER A O 1
ATOM 1576 N N . LEU A 1 200 ? -14.554 2.142 67.111 1.00 12.42 204 LEU A N 1
ATOM 1577 C CA . LEU A 1 200 ? -13.169 2.262 67.516 1.00 12.66 204 LEU A CA 1
ATOM 1578 C C . LEU A 1 200 ? -13.065 3.021 68.822 1.00 14.21 204 LEU A C 1
ATOM 1579 O O . LEU A 1 200 ? -13.969 3.763 69.193 1.00 12.18 204 LEU A O 1
ATOM 1584 N N . ILE A 1 201 ? -11.983 2.787 69.546 1.00 17.17 205 ILE A N 1
ATOM 1585 C CA . ILE A 1 201 ? -11.776 3.453 70.816 1.00 18.29 205 ILE A CA 1
ATOM 1586 C C . ILE A 1 201 ? -10.657 4.488 70.675 1.00 19.76 205 ILE A C 1
ATOM 1587 O O . ILE A 1 201 ? -9.628 4.240 70.034 1.00 18.62 205 ILE A O 1
ATOM 1592 N N . TYR A 1 202 ? -10.922 5.684 71.182 1.00 19.34 206 TYR A N 1
ATOM 1593 C CA . TYR A 1 202 ? -9.977 6.784 71.137 1.00 21.76 206 TYR A CA 1
ATOM 1594 C C . TYR A 1 202 ? -10.137 7.600 72.418 1.00 21.87 206 TYR A C 1
ATOM 1595 O O . TYR A 1 202 ? -11.233 8.073 72.728 1.00 20.92 206 TYR A O 1
ATOM 1604 N N . GLY A 1 203 ? -9.057 7.717 73.182 1.00 22.76 207 GLY A N 1
ATOM 1605 C CA . GLY A 1 203 ? -9.101 8.464 74.425 1.00 24.23 207 GLY A CA 1
ATOM 1606 C C . GLY A 1 203 ? -10.074 7.829 75.398 1.00 24.11 207 GLY A C 1
ATOM 1607 O O . GLY A 1 203 ? -10.923 8.516 75.970 1.00 26.85 207 GLY A O 1
ATOM 1608 N N . LYS A 1 204 ? -9.999 6.506 75.519 1.00 22.80 208 LYS A N 1
ATOM 1609 C CA . LYS A 1 204 ? -10.863 5.740 76.412 1.00 22.02 208 LYS A CA 1
ATOM 1610 C C . LYS A 1 204 ? -12.352 5.939 76.145 1.00 20.60 208 LYS A C 1
ATOM 1611 O O . LYS A 1 204 ? -13.180 5.749 77.028 1.00 21.35 208 LYS A O 1
ATOM 1617 N N . THR A 1 205 ? -12.691 6.300 74.916 1.00 19.03 209 THR A N 1
ATOM 1618 C CA . THR A 1 205 ? -14.077 6.518 74.537 1.00 20.44 209 THR A CA 1
ATOM 1619 C C . THR A 1 205 ? -14.315 5.785 73.225 1.00 16.12 209 THR A C 1
ATOM 1620 O O . THR A 1 205 ? -13.449 5.771 72.363 1.00 16.72 209 THR A O 1
ATOM 1624 N N . VAL A 1 206 ? -15.465 5.137 73.100 1.00 16.49 210 VAL A N 1
ATOM 1625 C CA . VAL A 1 206 ? -15.790 4.392 71.893 1.00 15.87 210 VAL A CA 1
ATOM 1626 C C . VAL A 1 206 ? -16.651 5.214 70.946 1.00 16.59 210 VAL A C 1
ATOM 1627 O O . VAL A 1 206 ? -17.657 5.798 71.355 1.00 16.56 210 VAL A O 1
ATOM 1631 N N . TYR A 1 207 ? -16.232 5.259 69.685 1.00 16.88 211 TYR A N 1
ATOM 1632 C CA . TYR A 1 207 ? -16.930 5.976 68.626 1.00 15.46 211 TYR A CA 1
ATOM 1633 C C . TYR A 1 207 ? -17.526 4.940 67.682 1.00 13.64 211 TYR A C 1
ATOM 1634 O O . TYR A 1 207 ? -16.930 3.888 67.455 1.00 14.15 211 TYR A O 1
ATOM 1643 N N . HIS A 1 208 ? -18.716 5.221 67.166 1.00 12.24 212 HIS A N 1
ATOM 1644 C CA . HIS A 1 208 ? -19.382 4.322 66.233 1.00 11.32 212 HIS A CA 1
ATOM 1645 C C . HIS A 1 208 ? -19.743 5.133 65.006 1.00 12.12 212 HIS A C 1
ATOM 1646 O O . HIS A 1 208 ? -20.323 6.212 65.128 1.00 12.95 212 HIS A O 1
ATOM 1653 N N . TYR A 1 209 ? -19.361 4.637 63.836 1.00 11.29 213 TYR A N 1
ATOM 1654 C CA . TYR A 1 209 ? -19.651 5.301 62.575 1.00 9.86 213 TYR A CA 1
ATOM 1655 C C . TYR A 1 209 ? -20.486 4.370 61.728 1.00 11.27 213 TYR A C 1
ATOM 1656 O O . TYR A 1 209 ? -20.210 3.167 61.651 1.00 10.72 213 TYR A O 1
ATOM 1665 N N . LEU A 1 210 ? -21.519 4.931 61.115 1.00 9.86 214 LEU A N 1
ATOM 1666 C CA . LEU A 1 210 ? -22.427 4.180 60.266 1.00 11.66 214 LEU A CA 1
ATOM 1667 C C . LEU A 1 210 ? -21.837 4.041 58.863 1.00 11.59 214 LEU A C 1
ATOM 1668 O O . LEU A 1 210 ? -21.258 4.983 58.327 1.00 9.15 214 LEU A O 1
ATOM 1673 N N . ILE A 1 211 ? -21.928 2.839 58.308 1.00 11.14 215 ILE A N 1
ATOM 1674 C CA . ILE A 1 211 ? -21.451 2.564 56.961 1.00 11.41 215 ILE A CA 1
ATOM 1675 C C . ILE A 1 211 ? -22.650 2.010 56.197 1.00 10.84 215 ILE A C 1
ATOM 1676 O O . ILE A 1 211 ? -23.300 1.076 56.664 1.00 13.13 215 ILE A O 1
ATOM 1681 N N . SER A 1 212 ? -22.987 2.615 55.064 1.00 11.75 216 SER A N 1
ATOM 1682 C CA . SER A 1 212 ? -24.106 2.133 54.268 1.00 16.26 216 SER A CA 1
ATOM 1683 C C . SER A 1 212 ? -23.681 2.097 52.812 1.00 17.28 216 SER A C 1
ATOM 1684 O O . SER A 1 212 ? -22.745 2.794 52.419 1.00 18.34 216 SER A O 1
ATOM 1687 N N . GLN A 1 213 ? -24.309 1.241 52.021 1.00 20.89 217 GLN A N 1
ATOM 1688 C CA . GLN A 1 213 ? -23.952 1.187 50.620 1.00 25.65 217 GLN A CA 1
ATOM 1689 C C . GLN A 1 213 ? -25.035 1.839 49.785 1.00 25.88 217 GLN A C 1
ATOM 1690 O O . GLN A 1 213 ? -26.223 1.610 50.005 1.00 25.94 217 GLN A O 1
ATOM 1696 N N . ASP A 1 214 ? -24.615 2.708 48.874 1.00 26.72 218 ASP A N 1
ATOM 1697 C CA . ASP A 1 214 ? -25.548 3.418 48.016 1.00 27.20 218 ASP A CA 1
ATOM 1698 C C . ASP A 1 214 ? -26.105 2.554 46.891 1.00 28.63 218 ASP A C 1
ATOM 1699 O O . ASP A 1 214 ? -25.763 1.377 46.769 1.00 28.14 218 ASP A O 1
ATOM 1704 N N . LYS A 1 215 ? -26.937 3.165 46.052 1.00 33.42 219 LYS A N 1
ATOM 1705 C CA . LYS A 1 215 ? -27.554 2.488 44.912 1.00 37.40 219 LYS A CA 1
ATOM 1706 C C . LYS A 1 215 ? -26.513 1.916 43.949 1.00 37.37 219 LYS A C 1
ATOM 1707 O O . LYS A 1 215 ? -26.764 0.916 43.279 1.00 41.41 219 LYS A O 1
ATOM 1713 N N . ALA A 1 216 ? -25.345 2.547 43.885 1.00 35.69 220 ALA A N 1
ATOM 1714 C CA . ALA A 1 216 ? -24.276 2.076 43.007 1.00 34.44 220 ALA A CA 1
ATOM 1715 C C . ALA A 1 216 ? -23.557 0.860 43.595 1.00 32.78 220 ALA A C 1
ATOM 1716 O O . ALA A 1 216 ? -22.697 0.268 42.943 1.00 33.87 220 ALA A O 1
ATOM 1718 N N . GLY A 1 217 ? -23.901 0.502 44.830 1.00 29.75 221 GLY A N 1
ATOM 1719 C CA . GLY A 1 217 ? -23.271 -0.632 45.484 1.00 25.35 221 GLY A CA 1
ATOM 1720 C C . GLY A 1 217 ? -22.018 -0.263 46.261 1.00 22.46 221 GLY A C 1
ATOM 1721 O O . GLY A 1 217 ? -21.397 -1.124 46.884 1.00 21.92 221 GLY A O 1
ATOM 1722 N N . LYS A 1 218 ? -21.646 1.014 46.217 1.00 18.76 222 LYS A N 1
ATOM 1723 C CA . LYS A 1 218 ? -20.472 1.517 46.919 1.00 16.40 222 LYS A CA 1
ATOM 1724 C C . LYS A 1 218 ? -20.757 1.753 48.401 1.00 15.63 222 LYS A C 1
ATOM 1725 O O . LYS A 1 218 ? -21.875 2.108 48.771 1.00 16.18 222 LYS A O 1
ATOM 1731 N N . TYR A 1 219 ? -19.743 1.541 49.236 1.00 11.84 223 TYR A N 1
ATO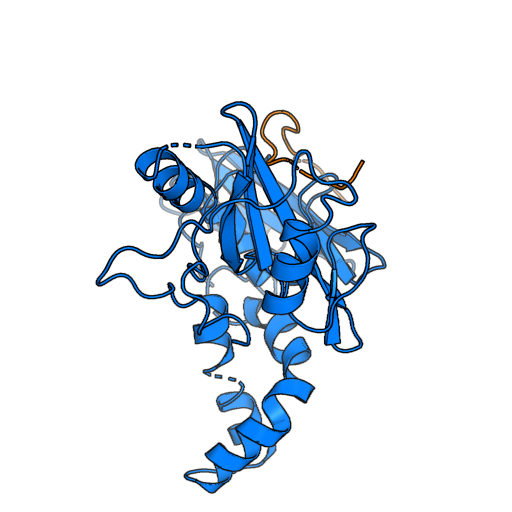M 1732 C CA . TYR A 1 219 ? -19.858 1.717 50.680 1.00 10.24 223 TYR A CA 1
ATOM 1733 C C . TYR A 1 219 ? -19.247 3.029 51.128 1.00 11.81 223 TYR A C 1
ATOM 1734 O O . TYR A 1 219 ? -18.255 3.488 50.559 1.00 11.26 223 TYR A O 1
ATOM 1743 N N . CYS A 1 220 ? -19.807 3.602 52.185 1.00 10.54 224 CYS A N 1
ATOM 1744 C CA . CYS A 1 220 ? -19.284 4.840 52.729 1.00 10.47 224 CYS A CA 1
ATOM 1745 C C . CYS A 1 220 ? -19.945 5.221 54.033 1.00 10.71 224 CYS A C 1
ATOM 1746 O O . CYS A 1 220 ? -21.042 4.753 54.361 1.00 11.20 224 CYS A O 1
ATOM 1749 N N . ILE A 1 221 ? -19.212 6.010 54.808 1.00 11.37 225 ILE A N 1
ATOM 1750 C CA . ILE A 1 221 ? -19.707 6.575 56.051 1.00 11.56 225 ILE A CA 1
ATOM 1751 C C . ILE A 1 221 ? -20.391 7.810 55.448 1.00 12.46 225 ILE A C 1
ATOM 1752 O O . ILE A 1 221 ? -19.854 8.411 54.514 1.00 14.02 225 ILE A O 1
ATOM 1757 N N . PRO A 1 222 ? -21.609 8.153 55.897 1.00 13.35 226 PRO A N 1
ATOM 1758 C CA . PRO A 1 222 ? -22.303 9.323 55.344 1.00 15.16 226 PRO A CA 1
ATOM 1759 C C . PRO A 1 222 ? -21.407 10.539 55.094 1.00 12.78 226 PRO A C 1
ATOM 1760 O O . PRO A 1 222 ? -20.697 11.002 55.990 1.00 14.13 226 PRO A O 1
ATOM 1764 N N . GLU A 1 223 ? -21.413 11.001 53.846 1.00 16.14 227 GLU A N 1
ATOM 1765 C CA . GLU A 1 223 ? -20.629 12.151 53.392 1.00 18.79 227 GLU A CA 1
ATOM 1766 C C . GLU A 1 223 ? -19.125 11.864 53.304 1.00 17.23 227 GLU A C 1
ATOM 1767 O O . GLU A 1 223 ? -18.312 12.787 53.230 1.00 17.14 227 GLU A O 1
ATOM 1773 N N . GLY A 1 224 ? -18.760 10.587 53.268 1.00 14.64 228 GLY A N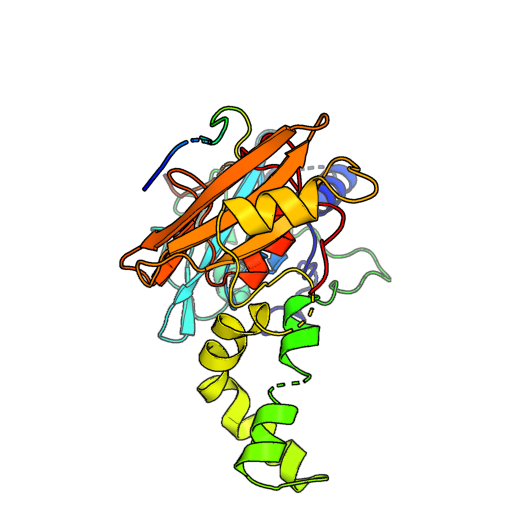 1
ATOM 1774 C CA . GLY A 1 224 ? -17.359 10.228 53.201 1.00 11.31 228 GLY A CA 1
ATOM 1775 C C . GLY A 1 224 ? -16.945 9.628 51.874 1.00 9.43 228 GLY A C 1
ATOM 1776 O O . GLY A 1 224 ? -17.727 9.572 50.929 1.00 10.90 228 GLY A O 1
ATOM 1777 N N . THR A 1 225 ? -15.699 9.176 51.815 1.00 11.23 229 THR A N 1
ATOM 1778 C CA . THR A 1 225 ? -15.142 8.564 50.620 1.00 13.27 229 THR A CA 1
ATOM 1779 C C . THR A 1 225 ? -15.900 7.277 50.340 1.00 12.86 229 THR A C 1
ATOM 1780 O O . THR A 1 225 ? -16.355 6.610 51.267 1.00 14.70 229 THR A O 1
ATOM 1784 N N . LYS A 1 226 ? -16.053 6.939 49.068 1.00 12.02 230 LYS A N 1
ATOM 1785 C CA . LYS A 1 226 ? -16.755 5.722 48.697 1.00 14.64 230 LYS A CA 1
ATOM 1786 C C . LYS A 1 226 ? -15.776 4.637 48.266 1.00 14.50 230 LYS A C 1
ATOM 1787 O O . LYS A 1 226 ? -14.741 4.926 47.659 1.00 11.75 230 LYS A O 1
ATOM 1793 N N . PHE A 1 227 ? -16.096 3.398 48.629 1.00 11.80 231 PHE A N 1
ATOM 1794 C CA . PHE A 1 227 ? -15.259 2.242 48.336 1.00 10.44 231 PHE A CA 1
ATOM 1795 C C . PHE A 1 227 ? -16.090 1.144 47.690 1.00 11.40 231 PHE A C 1
ATOM 1796 O O . PHE A 1 227 ? -17.306 1.058 47.920 1.00 9.19 231 PHE A O 1
ATOM 1804 N N . ASP A 1 228 ? -15.436 0.303 46.893 1.00 9.56 232 ASP A N 1
ATOM 1805 C CA . ASP A 1 228 ? -16.122 -0.800 46.225 1.00 10.90 232 ASP A CA 1
ATOM 1806 C C . ASP A 1 228 ? -16.375 -1.954 47.179 1.00 9.10 232 ASP A C 1
ATOM 1807 O O . ASP A 1 228 ? -17.309 -2.728 46.993 1.00 10.97 232 ASP A O 1
ATOM 1812 N N . THR A 1 229 ? -15.519 -2.083 48.186 1.00 11.41 233 THR A N 1
ATOM 1813 C CA . THR A 1 229 ? -15.650 -3.150 49.165 1.00 7.78 233 THR A CA 1
ATOM 1814 C C . THR A 1 229 ? -15.385 -2.627 50.571 1.00 7.45 233 THR A C 1
ATOM 1815 O O . THR A 1 229 ? -14.802 -1.554 50.752 1.00 5.18 233 THR A O 1
ATOM 1819 N N . LEU A 1 230 ? -15.795 -3.414 51.560 1.00 10.36 234 LEU A N 1
ATOM 1820 C CA . LEU A 1 230 ? -15.584 -3.082 52.962 1.00 9.48 234 LEU A CA 1
ATOM 1821 C C . LEU A 1 230 ? -14.117 -3.242 53.336 1.00 8.00 234 LEU A C 1
ATOM 1822 O O . LEU A 1 230 ? -13.612 -2.521 54.191 1.00 9.76 234 LEU A O 1
ATOM 1827 N N . TRP A 1 231 ? -13.433 -4.185 52.690 1.00 6.39 235 TRP A N 1
ATOM 1828 C CA . TRP A 1 231 ? -12.019 -4.432 52.950 1.00 5.93 235 TRP A CA 1
ATOM 1829 C C . TRP A 1 231 ? -11.199 -3.189 52.602 1.00 5.27 235 TRP A C 1
ATOM 1830 O O . TRP A 1 231 ? -10.308 -2.785 53.358 1.00 7.72 235 TRP A O 1
ATOM 1841 N N . GLN A 1 232 ? -11.498 -2.590 51.456 1.00 6.65 236 GLN A N 1
ATOM 1842 C CA . GLN A 1 232 ? -10.792 -1.390 51.008 1.00 7.79 236 GLN A CA 1
ATOM 1843 C C . GLN A 1 232 ? -11.048 -0.179 51.914 1.00 7.89 236 GLN A C 1
ATOM 1844 O O . GLN A 1 232 ? -10.149 0.627 52.148 1.00 11.77 236 GLN A O 1
ATOM 1850 N N . LEU A 1 233 ? -12.270 -0.060 52.420 1.00 7.75 237 LEU A N 1
ATOM 1851 C CA . LEU A 1 233 ? -12.637 1.027 53.326 1.00 8.84 237 LEU A CA 1
ATOM 1852 C C . LEU A 1 233 ? -11.754 0.980 54.575 1.00 10.63 237 LEU A C 1
ATOM 1853 O O . LEU A 1 233 ? -11.083 1.956 54.919 1.00 10.38 237 LEU A O 1
ATOM 1858 N N . VAL A 1 234 ? -11.733 -0.179 55.226 1.00 10.32 238 VAL A N 1
ATOM 1859 C CA . VAL A 1 234 ? -10.953 -0.375 56.439 1.00 11.83 238 VAL A CA 1
ATOM 1860 C C . VAL A 1 234 ? -9.469 -0.144 56.209 1.00 13.46 238 VAL A C 1
ATOM 1861 O O . VAL A 1 234 ? -8.814 0.561 56.979 1.00 14.09 238 VAL A O 1
ATOM 1865 N N . GLU A 1 235 ? -8.949 -0.698 55.124 1.00 11.61 239 GLU A N 1
ATOM 1866 C CA . GLU A 1 235 ? -7.537 -0.550 54.819 1.00 13.52 239 GLU A CA 1
ATOM 1867 C C . GLU A 1 235 ? -7.144 0.892 54.519 1.00 11.09 239 GLU A C 1
ATOM 1868 O O . GLU A 1 235 ? -6.047 1.323 54.862 1.00 12.45 239 GLU A O 1
ATOM 1874 N N . TYR A 1 236 ? -8.053 1.637 53.899 1.00 11.39 240 TYR A N 1
ATOM 1875 C CA . TYR A 1 236 ? -7.812 3.037 53.559 1.00 9.70 240 TYR A CA 1
ATOM 1876 C C . TYR A 1 236 ? -7.780 3.884 54.831 1.00 10.83 240 TYR A C 1
ATOM 1877 O O . TYR A 1 236 ? -6.882 4.708 55.027 1.00 10.06 240 TYR A O 1
ATOM 1886 N N . LEU A 1 237 ? -8.745 3.639 55.711 1.00 12.25 241 LEU A N 1
ATOM 1887 C CA . LEU A 1 237 ? -8.855 4.368 56.966 1.00 11.43 241 LEU A CA 1
ATOM 1888 C C . LEU A 1 237 ? -7.731 4.046 57.950 1.00 14.59 241 LEU A C 1
ATOM 1889 O O . LEU A 1 237 ? -7.634 4.653 59.020 1.00 13.40 241 LEU A O 1
ATOM 1894 N N . LYS A 1 238 ? -6.902 3.064 57.603 1.00 14.60 242 LYS A N 1
ATOM 1895 C CA . LYS A 1 238 ? -5.746 2.716 58.424 1.00 15.46 242 LYS A CA 1
ATOM 1896 C C . LYS A 1 238 ? -4.623 3.670 58.030 1.00 16.21 242 LYS A C 1
ATOM 1897 O O . LYS A 1 238 ? -3.732 3.960 58.823 1.00 20.06 242 LYS A O 1
ATOM 1903 N N . LEU A 1 239 ? -4.661 4.135 56.785 1.00 17.71 243 LEU A N 1
ATOM 1904 C CA . LEU A 1 239 ? -3.643 5.044 56.275 1.00 22.47 243 LEU A CA 1
ATOM 1905 C C . LEU A 1 239 ? -3.928 6.500 56.633 1.00 21.03 243 LEU A C 1
ATOM 1906 O O . LEU A 1 239 ? -3.009 7.259 56.943 1.00 23.49 243 LEU A O 1
ATOM 1911 N N . LYS A 1 240 ? -5.196 6.893 56.562 1.00 21.50 244 LYS A N 1
ATOM 1912 C CA . LYS A 1 240 ? -5.596 8.264 56.856 1.00 20.83 244 LYS A CA 1
ATOM 1913 C C . LYS A 1 240 ? -6.975 8.310 57.503 1.00 17.37 244 LYS A C 1
ATOM 1914 O O . LYS A 1 240 ? -7.865 7.553 57.127 1.00 16.02 244 LYS A O 1
ATOM 1920 N N . ALA A 1 241 ? -7.138 9.208 58.475 1.00 17.32 245 ALA A N 1
ATOM 1921 C CA . ALA A 1 241 ? -8.397 9.366 59.206 1.00 16.97 245 ALA A CA 1
ATOM 1922 C C . ALA A 1 241 ? -9.565 9.636 58.271 1.00 15.65 245 ALA A C 1
ATOM 1923 O O . ALA A 1 241 ? -10.671 9.153 58.500 1.00 14.75 245 ALA A O 1
ATOM 1925 N N . ASP A 1 242 ? -9.332 10.474 57.266 1.00 16.55 246 ASP A N 1
ATOM 1926 C CA . ASP A 1 242 ? -10.351 10.791 56.270 1.00 19.13 246 ASP A CA 1
ATOM 1927 C C . ASP A 1 242 ? -11.719 11.159 56.892 1.00 19.59 246 ASP A C 1
ATOM 1928 O O . ASP A 1 242 ? -12.781 10.759 56.401 1.00 17.53 246 ASP A O 1
ATOM 1933 N N . GLY A 1 243 ? -11.686 11.942 57.966 1.00 18.86 247 GLY A N 1
ATOM 1934 C CA . GLY A 1 243 ? -12.921 12.338 58.622 1.00 18.35 247 GLY A CA 1
ATOM 1935 C C . GLY A 1 243 ? -13.124 11.730 59.998 1.00 17.79 247 GLY A C 1
ATOM 1936 O O . GLY A 1 243 ? -13.847 12.293 60.819 1.00 18.91 247 GLY A O 1
ATOM 1937 N N . LEU A 1 244 ? -12.529 10.566 60.242 1.00 17.30 248 LEU A N 1
ATOM 1938 C CA . LEU A 1 244 ? -12.648 9.901 61.536 1.00 17.16 248 LEU A CA 1
ATOM 1939 C C . LEU A 1 244 ? -11.878 10.664 62.611 1.00 16.58 248 LEU A C 1
ATOM 1940 O O . LEU A 1 244 ? -10.930 11.395 62.314 1.00 15.97 248 LEU A O 1
ATOM 1945 N N . ILE A 1 245 ? -12.258 10.435 63.863 1.00 16.30 249 ILE A N 1
ATOM 1946 C CA . ILE A 1 245 ? -11.619 11.069 65.014 1.00 17.64 249 ILE A CA 1
ATOM 1947 C C . ILE A 1 245 ? -10.142 10.657 65.132 1.00 19.29 249 ILE A C 1
ATOM 1948 O O . ILE A 1 245 ? -9.322 11.391 65.678 1.00 19.92 249 ILE A O 1
ATOM 1953 N N . TYR A 1 246 ? -9.811 9.483 64.604 1.00 19.01 250 TYR A N 1
ATOM 1954 C CA . TYR A 1 246 ? -8.450 8.955 64.632 1.00 19.85 250 TYR A CA 1
ATOM 1955 C C . TYR A 1 246 ? -8.463 7.819 63.616 1.00 20.89 250 TYR A C 1
ATOM 1956 O O . TYR A 1 246 ? -9.521 7.250 63.347 1.00 21.44 250 TYR A O 1
ATOM 1965 N N . CYS A 1 247 ? -7.323 7.496 63.019 1.00 20.40 251 CYS A N 1
ATOM 1966 C CA . CYS A 1 247 ? -7.335 6.420 62.042 1.00 22.13 251 CYS A CA 1
ATOM 1967 C C . CYS A 1 247 ? -7.195 5.053 62.695 1.00 21.71 251 CYS A C 1
ATOM 1968 O O . CYS A 1 247 ? -6.728 4.928 63.832 1.00 21.81 251 CYS A O 1
ATOM 1971 N N . LEU A 1 248 ? -7.683 4.043 61.988 1.00 21.54 252 LEU A N 1
ATOM 1972 C CA . LEU A 1 248 ? -7.672 2.665 62.451 1.00 19.33 252 LEU A CA 1
ATOM 1973 C C . LEU A 1 248 ? -6.266 2.132 62.674 1.00 20.46 252 LEU A C 1
ATOM 1974 O O . LEU A 1 248 ? -5.388 2.319 61.838 1.00 20.80 252 LEU A O 1
ATOM 1979 N N . LYS A 1 249 ? -6.063 1.460 63.801 1.00 21.86 253 LYS A N 1
ATOM 1980 C CA . LYS A 1 249 ? -4.761 0.893 64.135 1.00 25.57 253 LYS A CA 1
ATOM 1981 C C . LYS A 1 249 ? -4.851 -0.618 64.373 1.00 28.93 253 LYS A C 1
ATOM 1982 O O . LYS A 1 249 ? -4.822 -1.413 63.431 1.00 32.78 253 LYS A O 1
ATOM 1988 N N . GLU A 1 250 ? -4.98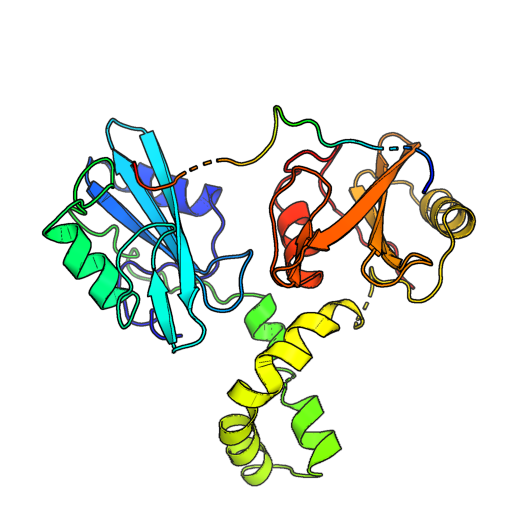1 -1.009 65.635 1.00 29.57 254 GLU A N 1
ATOM 1989 C CA . GLU A 1 250 ? -5.055 -2.415 66.007 1.00 30.24 254 GLU A CA 1
ATOM 1990 C C . GLU A 1 250 ? -6.458 -2.975 65.848 1.00 29.50 254 GLU A C 1
ATOM 1991 O O . GLU A 1 250 ? -7.438 -2.345 66.246 1.00 30.12 254 GLU A O 1
ATOM 1997 N N . ALA A 1 251 ? -6.548 -4.157 65.252 1.00 26.00 255 ALA A N 1
ATOM 1998 C CA . ALA A 1 251 ? -7.822 -4.818 65.060 1.00 24.95 255 ALA A CA 1
ATOM 1999 C C . ALA A 1 251 ? -8.189 -5.528 66.353 1.00 27.60 255 ALA A C 1
ATOM 2000 O O . ALA A 1 251 ? -7.321 -6.086 67.023 1.00 27.11 255 ALA A O 1
ATOM 2002 N N . CYS A 1 252 ? -9.457 -5.442 66.737 1.00 30.66 256 CYS A N 1
ATOM 2003 C CA . CYS A 1 252 ? -9.955 -6.121 67.929 1.00 32.74 256 CYS A CA 1
ATOM 2004 C C . CYS A 1 252 ? -10.436 -7.453 67.356 1.00 35.25 256 CYS A C 1
ATOM 2005 O O . CYS A 1 252 ? -11.448 -7.502 66.660 1.00 33.65 256 CYS A O 1
ATOM 2008 N N . PRO A 1 253 ? -9.673 -8.535 67.585 1.00 40.11 257 PRO A N 1
ATOM 2009 C CA . PRO A 1 253 ? -9.951 -9.897 67.112 1.00 44.46 257 PRO A CA 1
ATOM 2010 C C . PRO A 1 253 ? -11.329 -10.449 67.445 1.00 47.36 257 PRO A C 1
ATOM 2011 O O . PRO A 1 253 ? -12.096 -9.826 68.172 1.00 49.84 257 PRO A O 1
ATOM 2015 N N . ASN A 1 254 ? -11.599 -11.633 66.901 1.00 51.16 258 ASN A N 1
ATOM 2016 C CA . ASN A 1 254 ? -12.844 -12.387 67.068 1.00 55.42 258 ASN A CA 1
ATOM 2017 C C . ASN A 1 254 ? -13.666 -12.106 68.328 1.00 58.21 258 ASN A C 1
ATOM 2018 O O . ASN A 1 254 ? -13.104 -12.164 69.445 1.00 59.17 258 ASN A O 1
ATOM 2024 N N . ASN B 2 1 ? -31.157 2.622 63.912 1.00 54.02 301 ASN B N 1
ATOM 2025 C CA . ASN B 2 1 ? -30.378 3.890 64.030 1.00 53.76 301 ASN B CA 1
ATOM 2026 C C . ASN B 2 1 ? -30.091 4.140 65.503 1.00 53.02 301 ASN B C 1
ATOM 2027 O O . ASN B 2 1 ? -30.713 3.526 66.375 1.00 53.61 301 ASN B O 1
ATOM 2032 N N . GLN B 2 2 ? -29.151 5.037 65.777 1.00 51.90 302 GLN B N 1
ATOM 2033 C CA . GLN B 2 2 ? -28.775 5.337 67.151 1.00 49.32 302 GLN B CA 1
ATOM 2034 C C . GLN B 2 2 ? -27.947 6.629 67.171 1.00 46.06 302 GLN B C 1
ATOM 2035 O O . GLN B 2 2 ? -28.158 7.529 66.349 1.00 44.92 302 GLN B O 1
ATOM 2041 N N . LEU B 2 3 ? -26.998 6.698 68.101 1.00 42.47 303 LEU B N 1
ATOM 2042 C CA . LEU B 2 3 ? -26.119 7.842 68.273 1.00 35.55 303 LEU B CA 1
ATOM 2043 C C . LEU B 2 3 ? -24.784 7.510 67.607 1.00 30.16 303 LEU B C 1
ATOM 2044 O O . LEU B 2 3 ? -23.887 6.950 68.242 1.00 30.44 303 LEU B O 1
ATOM 2065 N N . ASN B 2 5 ? -21.378 8.727 65.332 1.00 17.20 305 ASN B N 1
ATOM 2066 C CA . ASN B 2 5 ? -20.531 9.892 65.167 1.00 17.36 305 ASN B CA 1
ATOM 2067 C C . ASN B 2 5 ? -20.455 10.329 63.710 1.00 17.63 305 ASN B C 1
ATOM 2068 O O . ASN B 2 5 ? -20.583 9.514 62.795 1.00 17.85 305 ASN B O 1
ATOM 2073 N N . GLU B 2 6 ? -20.274 11.630 63.508 1.00 19.73 306 GLU B N 1
ATOM 2074 C CA . GLU B 2 6 ? -20.183 12.219 62.177 1.00 21.57 306 GLU B CA 1
ATOM 2075 C C . GLU B 2 6 ? -18.725 12.421 61.796 1.00 19.39 306 GLU B C 1
ATOM 2076 O O . GLU B 2 6 ? -17.851 12.490 62.664 1.00 19.96 306 GLU B O 1
ATOM 2082 N N . LEU B 2 7 ? -18.473 12.545 60.499 1.00 19.03 307 LEU B N 1
ATOM 2083 C CA . LEU B 2 7 ? -17.125 12.754 59.999 1.00 16.62 307 LEU B CA 1
ATOM 2084 C C . LEU B 2 7 ? -16.767 14.225 60.086 1.00 18.33 307 LEU B C 1
ATOM 2085 O O . LEU B 2 7 ? -17.609 15.090 59.856 1.00 17.91 307 LEU B O 1
ATOM 2090 N N . ASN B 2 8 ? -15.526 14.514 60.453 1.00 19.06 308 ASN B N 1
ATOM 2091 C CA . ASN B 2 8 ? -15.086 15.896 60.487 1.00 21.50 308 ASN B CA 1
ATOM 2092 C C . ASN B 2 8 ? -14.782 16.185 59.023 1.00 21.08 308 ASN B C 1
ATOM 2093 O O . ASN B 2 8 ? -13.717 15.834 58.515 1.00 21.41 308 ASN B O 1
ATOM 2098 N N . LEU B 2 9 ? -15.754 16.757 58.330 1.00 22.33 309 LEU B N 1
ATOM 2099 C CA . LEU B 2 9 ? -15.608 17.063 56.916 1.00 26.56 309 LEU B CA 1
ATOM 2100 C C . LEU B 2 9 ? -14.423 17.966 56.567 1.00 29.14 309 LEU B C 1
ATOM 2101 O O . LEU B 2 9 ? -13.984 17.998 55.417 1.00 31.75 309 LEU B O 1
ATOM 2106 N N . GLY B 2 10 ? -13.872 18.657 57.560 1.00 30.49 310 GLY B N 1
ATOM 2107 C CA . GLY B 2 10 ? -12.728 19.516 57.309 1.00 33.33 310 GLY B CA 1
ATOM 2108 C C . GLY B 2 10 ? -11.416 18.757 57.146 1.00 36.33 310 GLY B C 1
ATOM 2109 O O . GLY B 2 10 ? -10.401 19.342 56.757 1.00 38.96 310 GLY B O 1
ATOM 2110 N N . ARG B 2 11 ? -11.424 17.460 57.448 1.00 35.68 311 ARG B N 1
ATOM 2111 C CA . ARG B 2 11 ? -10.221 16.637 57.332 1.00 33.97 311 ARG B CA 1
ATOM 2112 C C . ARG B 2 11 ? -10.312 15.558 56.259 1.00 31.37 311 ARG B C 1
ATOM 2113 O O . ARG B 2 11 ? -9.501 14.629 56.235 1.00 32.10 311 ARG B O 1
ATOM 2121 N N . ARG B 2 12 ? -11.306 15.664 55.386 1.00 31.65 312 ARG B N 1
ATOM 2122 C CA . ARG B 2 12 ? -11.482 14.686 54.321 1.00 31.29 312 ARG B CA 1
ATOM 2123 C C . ARG B 2 12 ? -10.464 14.855 53.201 1.00 32.61 312 ARG B C 1
ATOM 2124 O O . ARG B 2 12 ? -10.007 15.966 52.923 1.00 30.83 312 ARG B O 1
ATOM 2132 N N . GLU B 2 13 ? -10.107 13.739 52.571 1.00 34.82 313 GLU B N 1
ATOM 2133 C CA . GLU B 2 13 ? -9.165 13.750 51.461 1.00 35.98 313 GLU B CA 1
ATOM 2134 C C . GLU B 2 13 ? -9.915 14.153 50.208 1.00 34.66 313 GLU B C 1
ATOM 2135 O O . GLU B 2 13 ? -10.939 13.557 49.866 1.00 37.53 313 GLU B O 1
ATOM 2141 N N . GLU B 2 14 ? -9.405 15.174 49.535 1.00 32.85 314 GLU B N 1
ATOM 2142 C CA . GLU B 2 14 ? -10.025 15.684 48.325 1.00 30.07 314 GLU B CA 1
ATOM 2143 C C . GLU B 2 14 ? -9.412 15.085 47.065 1.00 25.73 314 GLU B C 1
ATOM 2144 O O . GLU B 2 14 ? -8.193 14.945 46.962 1.00 24.37 314 GLU B O 1
ATOM 2166 N N . ASP B 2 16 ? -9.639 15.284 42.702 1.00 21.85 316 ASP B N 1
ATOM 2167 C CA . ASP B 2 16 ? -10.023 16.241 41.683 1.00 22.56 316 ASP B CA 1
ATOM 2168 C C . ASP B 2 16 ? -10.986 15.632 40.686 1.00 22.07 316 ASP B C 1
ATOM 2169 O O . ASP B 2 16 ? -11.144 14.414 40.619 1.00 21.50 316 ASP B O 1
ATOM 2174 N N . VAL B 2 17 ? -11.647 16.500 39.932 1.00 24.40 317 VAL B N 1
ATOM 2175 C CA . VAL B 2 17 ? -12.598 16.086 38.910 1.00 29.46 317 VAL B CA 1
ATOM 2176 C C . VAL B 2 17 ? -12.437 17.034 37.732 1.00 28.65 317 VAL B C 1
ATOM 2177 O O . VAL B 2 17 ? -11.865 18.113 37.881 1.00 26.81 317 VAL B O 1
ATOM 2181 N N . LEU B 2 18 ? -12.903 16.618 36.561 1.00 32.80 318 LEU B N 1
ATOM 2182 C CA . LEU B 2 18 ? -12.801 17.451 35.370 1.00 36.45 318 LEU B CA 1
ATOM 2183 C C . LEU B 2 18 ? -13.705 18.675 35.485 1.00 41.41 318 LEU B C 1
ATOM 2184 O O . LEU B 2 18 ? -14.774 18.618 36.108 1.00 41.03 318 LEU B O 1
ATOM 2189 N N . ASP B 2 19 ? -13.249 19.781 34.906 1.00 46.29 319 ASP B N 1
ATOM 2190 C CA . ASP B 2 19 ? -13.990 21.038 34.919 1.00 50.10 319 ASP B CA 1
ATOM 2191 C C . ASP B 2 19 ? -14.579 21.333 33.538 1.00 51.73 319 ASP B C 1
ATOM 2192 O O . ASP B 2 19 ? -14.111 20.722 32.548 1.00 51.17 319 ASP B O 1
#

Secondary structure (DSSP, 8-state):
-TTTT-TTB-BS--HHHHHHHHHHT--TT-EEEEE-SSSTT-EEEEEEETTEEEEEEEEEPTTS-EEETTS--BSSHHHHHHHHHH--TTSSS---SB-PPPTT--PBPPHHHHHHH--HHHHHHHH---HHHHHHHHHHHHHHHHHHHHHHGGG---B-SS--HHHHHHHHHSS---TTEEEEEE-SSTTEEEEEEEETTEEEEEEEEE-TTS-EESTTS--BSSHHHHHHHHHH--TTSSS---SB---/-------GGG-------

Foldseek 3Di:
DLCQPPQQEQEADDPVVLVVLVVVVPDFLEWGKYPDLFEDPKIWIWGDDPNDIDIFIWDQDPVGWIDTVVGDTHNGDVRVLVVQQVPVRPPPHGRDHYSGDDPPRGHDYDPLVVLLLCCLVVQCVPVVDDDVRSVVVSVVCVVVCVLVSQQCVVVPFQEDADDDPVRQLVLCLPDPLDFQEWHKYADPDPQKIWIWTGHPSDIDIFIWGADPVCWIDGVPFDTHNHPVSVLVVQQVPVRPPPHGHDHRRGD/DDDDDDPVVPDDDDDDD

B-factor: mean 23.06, std 12.28, range [2.2, 62.84]

Nearest PDB structures (foldseek):
  4xz1-assembly1_A  TM=9.770E-01  e=4.770E-48  Homo sapiens
  7q5t-assembly3_CCC  TM=9.538E-01  e=1.895E-36  Homo sapiens
  2ozo-assembly1_A  TM=5.939E-01  e=1.217E-44  Homo sapiens
  1a81-assembly8_E  TM=9.526E-01  e=3.417E-29  Homo sapiens
  7sa7-assembly4_D  TM=8.736E-01  e=1.656E-31  Homo sapiens

InterPro domains:
  IPR000719 Protein kinase domain [PS50011] (338-600)
  IPR000980 SH2 domain [PF00017] (10-87)
  IPR000980 SH2 domain [PF00017] (163-238)
  IPR000980 SH2 domain [PS50001] (10-102)
  IPR000980 SH2 domain [PS50001] (163-254)
  IPR000980 SH2 domain [SM00252] (8-93)
  IPR000980 SH2 domain [SM00252] (161-245)
  IPR001245 Serine-threonine/tyrosine-protein kinase, catalytic domain [PF07714] (342-592)
  IPR001245 Serine-threonine/tyrosine-protein kinase, catalytic domain [PR00109] (414-427)
  IPR001245 Serine-threonine/tyrosine-protein kinase, catalytic domain [PR00109] (451-469)
  IPR001245 Serine-threonine/tyrosine-protein kinase, catalytic domain [PR00109] (501-511)
  IPR001245 Serine-threonine/tyrosine-protein kinase, catalytic domain [PR00109] (520-542)
  IPR001245 Serine-threonine/tyrosine-protein kinase, catalytic domain [PR00109] (564-586)
  IPR008266 Tyrosine-protein kinase, active site [PS00109] (457-469)
  IPR011009 Protein kinase-like domain superfamily [SSF56112] (343-599)
  IPR012234 Tyrosine-protein kinase, non-receptor SYK/ZAP-70 [PIRSF000604] (1-606)
  IPR017441 Protein kinase, ATP binding site [PS00107] (344-369)
  IPR020635 Tyrosine-protein kinase, catalytic domain [SM00219] (338-593)
  IPR023420 Tyrosine-protein kinase SYK/ZAP-70, inter-SH2 domain superfamily [G3DSA:1.10.930.10] (112-153)
  IPR035838 SYK/ZAP-70, N-terminal SH2 domain [cd09938] (8-111)

CATH classification: 3.30.505.10 (+2 more: 1.10.930.10, 3.30.505.10)

Radius of gyration: 20.28 Å; Cα contacts (8 Å, |Δi|>4): 492; chains: 2; bounding box: 47×55×55 Å

Solvent-accessible surface area: 13881 Å² total

Sequence (268 aa):
DPAAHLPFFYGSISRAEAEEHLKLAGADGLFLLRQCLRSLGGYVLSLVHDVRFHHFPIERQLNGTYAIAGGKAHCGPAELCEFYSRDPDGLPCNLRKPCNRPSGLEPQPGVFDCLRDAVRDYVRQTWKLEGEALEQAIISQAPQVEKLIATTAHERPWYHSSLTREEAERKLYSGAQTDGKFLLRPRKEQGTYALSLIYGKTVYHYLISQDKAGKYCIPEGTKFDTLWQLVEYLKLKADGLIYCLKEACPNNQLNELNLGRREEDVLD

GO terms:
  GO:0004713 protein tyrosine kinase activity (F, IDA)
  GO:0004715 non-membrane spanning protein tyrosine kinase activity (F, IDA)
  GO:0005737 cytoplasm (C, IDA)
  GO:0005886 plasma membrane (C, IDA)
  GO:0042110 T cell activation (P, IDA)
  GO:0050852 T cell receptor signaling pathway (P, IDA)
  GO:0045059 positive thymic T cell selection (P, IDA)
  GO:0045582 positive regulation of T cell differentiation (P, IDA)
  GO:0042101 T cell receptor complex (C, IDA)
  GO:0018108 peptidyl-tyrosine phosphorylation (P, IDA)
  GO:0018108 peptidyl-tyrosine phosphorylation (P, IMP)
  GO:0005737 cytoplasm (C, TAS)
  GO:0002250 adaptive immune response (P, TAS)
  GO:0004715 non-membrane spanning protein tyrosine kinase activity (F, TAS)
  GO:0005886 plasma membrane (C, TAS)
  GO:0042110 T cell activation (P, TAS)
  GO:0042113 B cell activation (P, TAS)
  GO:0050852 T cell receptor signaling pathway (P, TAS)
  GO:0072678 T cell migration (P, TAS)
  GO:0070489 T cell aggregation (P, TAS)